Protein AF-A0A3M6UZN1-F1 (afdb_monomer_lite)

Foldseek 3Di:
DDDDDPDDDDPVVVVVVVVVVVVVVVVVVVVVVVVVVVVVVVVVVVVCVVCVVVVVVVVVVVVVVVVVVPVDCDPVNVVVVVVVVVVVVVVVVVVVVVVVVVVVVVVVVVVVVVVVVVVVVVVVVVVVVDDDDDDDDCPPPDPCPVVVVVVVVCVPADPDPVSNVVVVVVQCPDPVSVVVCCVVVNDPDPVRVVVVVVVVVLVVVLVVLVVVCVVVVDPVSVVVSVVVVCVVVVHDDDDDDDD

Secondary structure (DSSP, 8-state):
------PPPPHHHHHHHHHHHHHHHHHHHHHHHHHHHHHHHHHHHHHHHHTHHHHHHHHHHHHHHHHHHHTT--HHHHHHHHHHHHHHHHHHHHHHHHHHHHHHHHHHHHHHHHHHHHHHHHHHHHTTSS------------HHHHHHHHHHHHHHS-SSHHHHHHHHHHHHHSHHHHHHHHHTTSS--HHHHHHHHHHHHHHHHHHHHHHHHHHH--HHHHHHHHHHHHHHTTPPPP-PPP-

Radius of gyration: 46.39 Å; chains: 1; bounding box: 91×62×142 Å

Sequence (243 aa):
MFVCLCNAADPTELCMVHKKGKLFECRKNEEVEEQKLEKKREADRKYYERNRERKIADVKEYKRKTKQTNVGVTRRSQQEKQKQFAAKKKKQEEKDATEERREKIRQQTRERVRRLREKRRQEIRQSSDEDTASPSTPTLPNRMAKKRALKKTVEAMPKTPEKKAEHFEAISSSPRTRKVLQKKGVIKSPEEIKETVALGALAADISEGAEHVKRSRSKNTRAAYSAFKHLAFGQNVAKTRAK

Organism: Pocillopora damicornis (NCBI:txid46731)

pLDDT: mean 79.58, std 17.11, range [31.92, 96.44]

Structure (mmCIF, N/CA/C/O backbone):
data_AF-A0A3M6UZN1-F1
#
_entry.id   AF-A0A3M6UZN1-F1
#
loop_
_atom_site.group_PDB
_atom_site.id
_atom_site.type_symbol
_atom_site.label_atom_id
_atom_site.label_alt_id
_atom_site.label_comp_id
_atom_site.label_asym_id
_atom_site.label_entity_id
_atom_site.label_seq_id
_atom_site.pdbx_PDB_ins_code
_atom_site.Cartn_x
_atom_site.Cartn_y
_atom_site.Cartn_z
_atom_site.occupancy
_atom_site.B_iso_or_equiv
_atom_site.auth_seq_id
_atom_site.auth_comp_id
_atom_site.auth_asym_id
_atom_site.auth_atom_id
_atom_site.pdbx_PDB_model_num
ATOM 1 N N . MET A 1 1 ? 40.065 -38.965 13.509 1.00 35.28 1 MET A N 1
ATOM 2 C CA . MET A 1 1 ? 38.602 -38.964 13.306 1.00 35.28 1 MET A CA 1
ATOM 3 C C . MET A 1 1 ? 37.940 -38.634 14.634 1.00 35.28 1 MET A C 1
ATOM 5 O O . MET A 1 1 ? 37.955 -39.475 15.516 1.00 35.28 1 MET A O 1
ATOM 9 N N . PHE A 1 2 ? 37.428 -37.417 14.805 1.00 31.92 2 PHE A N 1
ATOM 10 C CA . PHE A 1 2 ? 36.533 -37.069 15.913 1.00 31.92 2 PHE A CA 1
ATOM 11 C C . PHE A 1 2 ? 35.348 -36.344 15.285 1.00 31.92 2 PHE A C 1
ATOM 13 O O . PHE A 1 2 ? 35.460 -35.1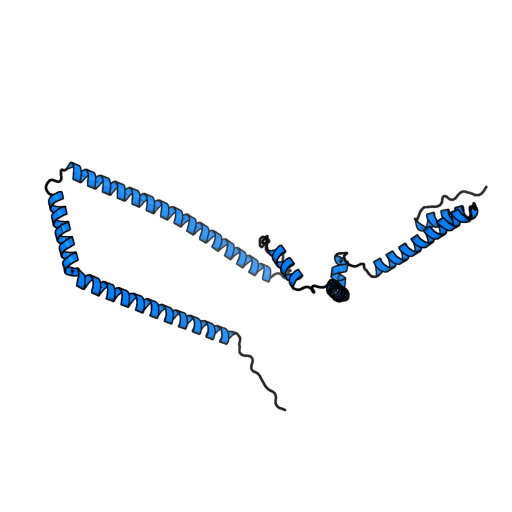96 14.863 1.00 31.92 2 PHE A O 1
ATOM 20 N N . VAL A 1 3 ? 34.251 -37.076 15.107 1.00 36.72 3 VAL A N 1
ATOM 21 C CA . VAL A 1 3 ? 33.001 -36.542 14.571 1.00 36.72 3 VAL A CA 1
ATOM 22 C C . VAL A 1 3 ? 32.180 -36.069 15.765 1.00 36.72 3 VAL A C 1
ATOM 24 O O . VAL A 1 3 ? 31.687 -36.881 16.543 1.00 36.72 3 VAL A O 1
ATOM 27 N N . CYS A 1 4 ? 32.060 -34.751 15.924 1.00 36.78 4 CYS A N 1
ATOM 28 C CA . CYS A 1 4 ? 31.077 -34.143 16.814 1.00 36.78 4 CYS A CA 1
ATOM 29 C C . CYS A 1 4 ? 29.676 -34.372 16.235 1.00 36.78 4 CYS A C 1
ATOM 31 O O . CYS A 1 4 ? 29.291 -33.723 15.264 1.00 36.78 4 CYS A O 1
ATOM 33 N N . LEU A 1 5 ? 28.905 -35.271 16.846 1.00 37.56 5 LEU A N 1
ATOM 34 C CA . LEU A 1 5 ? 27.455 -35.319 16.680 1.00 37.56 5 LEU A CA 1
ATOM 35 C C . LEU A 1 5 ? 26.815 -34.339 17.670 1.00 37.56 5 LEU A C 1
ATOM 37 O O . LEU A 1 5 ? 26.595 -34.658 18.836 1.00 37.56 5 LEU A O 1
ATOM 41 N N . CYS A 1 6 ? 26.516 -33.129 17.202 1.00 39.47 6 CYS A N 1
ATOM 42 C CA . CYS A 1 6 ? 25.546 -32.267 17.867 1.00 39.47 6 CYS A CA 1
ATOM 43 C C . CYS A 1 6 ? 24.146 -32.812 17.565 1.00 39.47 6 CYS A C 1
ATOM 45 O O . CYS A 1 6 ? 23.626 -32.624 16.466 1.00 39.47 6 CYS A O 1
ATOM 47 N N . ASN A 1 7 ? 23.551 -33.498 18.542 1.00 43.69 7 ASN A N 1
ATOM 48 C CA . ASN A 1 7 ? 22.144 -33.879 18.507 1.00 43.69 7 ASN A CA 1
ATOM 49 C C . ASN A 1 7 ? 21.276 -32.615 18.469 1.00 43.69 7 ASN A C 1
ATOM 51 O O . ASN A 1 7 ? 21.334 -31.771 19.366 1.00 43.69 7 ASN A O 1
ATOM 55 N N . ALA A 1 8 ? 20.488 -32.490 17.404 1.00 44.91 8 ALA A N 1
ATOM 56 C CA . ALA A 1 8 ? 19.437 -31.498 17.283 1.00 44.91 8 ALA A CA 1
ATOM 57 C C . ALA A 1 8 ? 18.365 -31.790 18.342 1.00 44.91 8 ALA A C 1
ATOM 59 O O . ALA A 1 8 ? 17.761 -32.858 18.334 1.00 44.91 8 ALA A O 1
ATOM 60 N N . ALA A 1 9 ? 18.157 -30.855 19.268 1.00 49.41 9 ALA A N 1
ATOM 61 C CA . ALA A 1 9 ? 17.048 -30.921 20.209 1.00 49.41 9 ALA A CA 1
ATOM 62 C C . ALA A 1 9 ? 15.725 -30.735 19.452 1.00 49.41 9 ALA A C 1
ATOM 64 O O . ALA A 1 9 ? 15.560 -29.764 18.706 1.00 49.41 9 ALA A O 1
ATOM 65 N N . ASP A 1 10 ? 14.790 -31.661 19.658 1.00 45.06 10 ASP A N 1
ATOM 66 C CA . ASP A 1 10 ? 13.484 -31.656 19.014 1.00 45.06 10 ASP A CA 1
ATOM 67 C C . ASP A 1 10 ? 12.672 -30.394 19.384 1.00 45.06 10 ASP A C 1
ATOM 69 O O . ASP A 1 10 ? 12.538 -30.039 20.563 1.00 45.06 10 ASP A O 1
ATOM 73 N N . PRO A 1 11 ? 12.052 -29.704 18.407 1.00 52.88 11 PRO A N 1
ATOM 74 C CA . PRO A 1 11 ? 11.290 -28.471 18.642 1.00 52.88 11 PRO A CA 1
ATOM 75 C C . PRO A 1 11 ? 10.017 -28.671 19.490 1.00 52.88 11 PRO A C 1
ATOM 77 O O . PRO A 1 11 ? 9.402 -27.699 19.941 1.00 52.88 11 PRO A O 1
ATOM 80 N N . THR A 1 12 ? 9.613 -29.917 19.742 1.00 52.88 12 THR A N 1
ATOM 81 C CA . THR A 1 12 ? 8.485 -30.286 20.609 1.00 52.88 12 THR A CA 1
ATOM 82 C C . THR A 1 12 ? 8.834 -30.196 22.099 1.00 52.88 12 THR A C 1
ATOM 84 O O . THR A 1 12 ? 7.981 -29.778 22.889 1.00 52.88 12 THR A O 1
ATOM 87 N N . GLU A 1 13 ? 10.079 -30.475 22.499 1.00 47.19 13 GLU A N 1
ATOM 88 C CA . GLU A 1 13 ? 10.503 -30.413 23.906 1.00 47.19 13 GLU A CA 1
ATOM 89 C C . GLU A 1 13 ? 10.616 -28.969 24.414 1.00 47.19 13 GLU A C 1
ATOM 91 O O . GLU A 1 13 ? 10.103 -28.634 25.486 1.00 47.19 13 GLU A O 1
ATOM 96 N N . LEU A 1 14 ? 11.156 -28.063 23.591 1.00 47.56 14 LEU A N 1
ATOM 97 C CA . LEU A 1 14 ? 11.207 -26.621 23.876 1.00 47.56 14 LEU A CA 1
ATOM 98 C C . LEU A 1 14 ? 9.811 -26.010 24.082 1.00 47.56 14 LEU A C 1
ATOM 100 O O . LEU A 1 14 ? 9.626 -25.131 24.931 1.00 47.56 14 LEU A O 1
ATOM 104 N N . CYS A 1 15 ? 8.808 -26.505 23.350 1.00 42.72 15 CYS A N 1
ATOM 105 C CA . CYS A 1 15 ? 7.428 -26.041 23.465 1.00 42.72 15 CYS A CA 1
ATOM 106 C C . CYS A 1 15 ? 6.770 -26.520 24.772 1.00 42.72 15 CYS A C 1
ATOM 108 O O . CYS A 1 15 ? 6.038 -25.757 25.406 1.00 42.72 15 CYS A O 1
ATOM 110 N N . MET A 1 16 ? 7.064 -27.747 25.224 1.00 43.88 16 MET A N 1
ATOM 111 C CA . MET A 1 16 ? 6.569 -28.271 26.504 1.00 43.88 16 MET A CA 1
ATOM 112 C C . MET A 1 16 ? 7.215 -27.582 27.711 1.00 43.88 16 MET A C 1
ATOM 114 O O . MET A 1 16 ? 6.513 -27.273 28.676 1.00 43.88 16 MET A O 1
ATOM 118 N N . VAL A 1 17 ? 8.513 -27.273 27.645 1.00 50.88 17 VAL A N 1
ATOM 119 C CA . VAL A 1 17 ? 9.232 -26.538 28.701 1.00 50.88 17 VAL A CA 1
ATOM 120 C C . VAL A 1 17 ? 8.696 -25.108 28.837 1.00 50.88 17 VAL A C 1
ATOM 122 O O . VAL A 1 17 ? 8.387 -24.671 29.946 1.00 50.88 17 VAL A O 1
ATOM 125 N N . HIS A 1 18 ? 8.448 -24.409 27.722 1.00 46.59 18 HIS A N 1
ATOM 126 C CA . HIS A 1 18 ? 7.803 -23.087 27.740 1.00 46.59 18 HIS A CA 1
ATOM 127 C C . HIS A 1 18 ? 6.363 -23.121 28.277 1.00 46.59 18 HIS A C 1
ATOM 129 O O . HIS A 1 18 ? 5.930 -22.192 28.962 1.00 46.59 18 HIS A O 1
ATOM 135 N N . LYS A 1 19 ? 5.600 -24.183 27.987 1.00 48.22 19 LYS A N 1
ATOM 136 C CA . LYS A 1 19 ? 4.226 -24.351 28.490 1.00 48.22 19 LYS A CA 1
ATOM 137 C C . LYS A 1 19 ? 4.204 -24.617 29.997 1.00 48.22 19 LYS A C 1
ATOM 139 O O . LYS A 1 19 ? 3.385 -24.028 30.697 1.00 48.22 19 LYS A O 1
ATOM 144 N N . LYS A 1 20 ? 5.127 -25.448 30.497 1.00 50.25 20 LYS A N 1
ATOM 145 C CA . LYS A 1 20 ? 5.308 -25.722 31.932 1.00 50.25 20 LYS A CA 1
ATOM 146 C C . LYS A 1 20 ? 5.777 -24.478 32.697 1.00 50.25 20 LYS A C 1
ATOM 148 O O . LYS A 1 20 ? 5.233 -24.203 33.761 1.00 50.25 20 LYS A O 1
ATOM 153 N N . GLY A 1 21 ? 6.693 -23.688 32.127 1.00 53.62 21 GLY A N 1
ATOM 154 C CA . GLY A 1 21 ? 7.138 -22.412 32.705 1.00 53.62 21 GLY A CA 1
ATOM 155 C C . GLY A 1 21 ? 6.002 -21.394 32.864 1.00 53.62 21 GLY A C 1
ATOM 156 O O . GLY A 1 21 ? 5.821 -20.841 33.946 1.00 53.62 21 GLY A O 1
ATOM 157 N N . LYS A 1 22 ? 5.157 -21.233 31.835 1.00 52.97 22 LYS A N 1
ATOM 158 C CA . LYS A 1 22 ? 3.976 -20.350 31.900 1.00 52.97 22 LYS A CA 1
ATOM 159 C C . LYS A 1 22 ? 2.922 -20.819 32.907 1.00 52.97 22 LYS A C 1
ATOM 161 O O . LYS A 1 22 ? 2.338 -19.995 33.599 1.00 52.97 22 LYS A O 1
ATOM 166 N N . LEU A 1 23 ? 2.684 -22.129 33.015 1.00 52.66 23 LEU A N 1
ATOM 167 C CA . LEU A 1 23 ? 1.774 -22.696 34.022 1.00 52.66 23 LEU A CA 1
ATOM 168 C C . LEU A 1 23 ? 2.268 -22.450 35.457 1.00 52.66 23 LEU A C 1
ATOM 170 O O . LEU A 1 23 ? 1.458 -22.222 36.352 1.00 52.66 23 LEU A O 1
ATOM 174 N N . PHE A 1 24 ? 3.584 -22.476 35.670 1.00 51.03 24 PHE A N 1
ATOM 175 C CA . PHE A 1 24 ? 4.198 -22.226 36.973 1.00 51.03 24 PHE A CA 1
ATOM 176 C C . PHE A 1 24 ? 4.154 -20.741 37.369 1.00 51.03 24 PHE A C 1
ATOM 178 O O . PHE A 1 24 ? 3.852 -20.422 38.516 1.00 51.03 24 PHE A O 1
ATOM 185 N N . GLU A 1 25 ? 4.378 -19.824 36.421 1.00 57.41 25 GLU A N 1
ATOM 186 C CA . GLU A 1 25 ? 4.177 -18.381 36.636 1.00 57.41 25 GLU A CA 1
ATOM 187 C C . GLU A 1 25 ? 2.708 -18.025 36.902 1.00 57.41 25 GLU A C 1
ATOM 189 O O . GLU A 1 25 ? 2.432 -17.210 37.780 1.00 57.41 25 GLU A O 1
ATOM 194 N N . CYS A 1 26 ? 1.755 -18.659 36.207 1.00 55.66 26 CYS A N 1
ATOM 195 C CA . CYS A 1 26 ? 0.328 -18.474 36.483 1.00 55.66 26 CYS A CA 1
ATOM 196 C C . CYS A 1 26 ? -0.048 -18.895 37.911 1.00 55.66 26 CYS A C 1
ATOM 198 O O . CYS A 1 26 ? -0.696 -18.112 38.599 1.00 55.66 26 CYS A O 1
ATOM 200 N N . ARG A 1 27 ? 0.418 -20.059 38.389 1.00 56.91 27 ARG A N 1
ATOM 201 C CA . ARG A 1 27 ? 0.162 -20.507 39.773 1.00 56.91 27 ARG A CA 1
ATOM 202 C C . ARG A 1 27 ? 0.757 -19.570 40.822 1.00 56.91 27 ARG A C 1
ATOM 204 O O . ARG A 1 27 ? 0.072 -19.211 41.768 1.00 56.91 27 ARG A O 1
ATOM 211 N N . LYS A 1 28 ? 1.995 -19.101 40.628 1.00 64.44 28 LYS A N 1
ATOM 212 C CA . LYS A 1 28 ? 2.613 -18.117 41.537 1.00 64.44 28 LYS A CA 1
ATOM 213 C C . LYS A 1 28 ? 1.826 -16.807 41.605 1.00 64.44 28 LYS A C 1
ATOM 215 O O . LYS A 1 28 ? 1.727 -16.204 42.669 1.00 64.44 28 LYS A O 1
ATOM 220 N N . ASN A 1 29 ? 1.268 -16.359 40.481 1.00 65.31 29 ASN A N 1
ATOM 221 C CA . ASN A 1 29 ? 0.433 -15.159 40.451 1.00 65.31 29 ASN A CA 1
ATOM 222 C C . ASN A 1 29 ? -0.913 -15.376 41.165 1.00 65.31 29 ASN A C 1
ATOM 224 O O . ASN A 1 29 ? -1.371 -14.474 41.860 1.00 65.31 29 ASN A O 1
ATOM 228 N N . GLU A 1 30 ? -1.519 -16.559 41.036 1.00 69.88 30 GLU A N 1
ATOM 229 C CA . GLU A 1 30 ? -2.745 -16.941 41.756 1.00 69.88 30 GLU A CA 1
ATOM 230 C C . GLU A 1 30 ? -2.516 -16.990 43.276 1.00 69.88 30 GLU A C 1
ATOM 232 O O . GLU A 1 30 ? -3.254 -16.350 44.021 1.00 69.88 30 GLU A O 1
ATOM 237 N N . GLU A 1 31 ? -1.433 -17.625 43.733 1.00 77.19 31 GLU A N 1
ATOM 238 C CA . GLU A 1 31 ? -1.051 -17.696 45.154 1.00 77.19 31 GLU A CA 1
ATOM 239 C C . GLU A 1 31 ? -0.822 -16.301 45.770 1.00 77.19 31 GLU A C 1
ATOM 241 O O . GLU A 1 31 ? -1.195 -16.034 46.915 1.00 77.19 31 GLU A O 1
ATOM 246 N N . VAL A 1 32 ? -0.242 -15.367 45.008 1.00 78.75 32 VAL A N 1
ATOM 247 C CA . VAL A 1 32 ? -0.047 -13.976 45.452 1.00 78.75 32 VAL A CA 1
ATOM 248 C C . VAL A 1 32 ? -1.380 -13.235 45.589 1.00 78.75 32 VAL A C 1
ATOM 250 O O . VAL A 1 32 ? -1.558 -12.460 46.534 1.00 78.75 32 VAL A O 1
ATOM 253 N N . GLU A 1 33 ? -2.320 -13.442 44.668 1.00 76.50 33 GLU A N 1
ATOM 254 C CA . GLU A 1 33 ? -3.655 -12.842 44.751 1.00 76.50 33 GLU A CA 1
ATOM 255 C C . GLU A 1 33 ? -4.472 -13.428 45.911 1.00 76.50 33 GLU A C 1
ATOM 257 O O . GLU A 1 33 ? -5.130 -12.675 46.633 1.00 76.50 33 GLU A O 1
ATOM 262 N N . GLU A 1 34 ? -4.360 -14.732 46.170 1.00 83.81 34 GLU A N 1
ATOM 263 C CA . GLU A 1 34 ? -4.977 -15.386 47.329 1.00 83.81 34 GLU A CA 1
ATOM 264 C C . GLU A 1 34 ? -4.440 -14.820 48.649 1.00 83.81 34 GLU A C 1
ATOM 266 O O . GLU A 1 34 ? -5.225 -14.397 49.501 1.00 83.81 34 GLU A O 1
ATOM 271 N N . GLN A 1 35 ? -3.119 -14.665 48.785 1.00 83.62 35 GLN A N 1
ATOM 272 C CA . GLN A 1 35 ? -2.508 -14.055 49.972 1.00 83.62 35 GLN A CA 1
ATOM 273 C C . GLN A 1 35 ? -2.939 -12.596 50.183 1.00 83.62 35 GLN A C 1
ATOM 275 O O . GLN A 1 35 ? -3.145 -12.154 51.318 1.00 83.62 35 GLN A O 1
ATOM 280 N N . LYS A 1 36 ? -3.084 -11.807 49.109 1.00 85.31 36 LYS A N 1
ATOM 281 C CA . LYS A 1 36 ? -3.618 -10.435 49.204 1.00 85.31 36 LYS A CA 1
ATOM 282 C C . LYS A 1 36 ? -5.073 -10.439 49.667 1.00 85.31 36 LYS A C 1
ATOM 284 O O . LYS A 1 36 ? -5.461 -9.600 50.485 1.00 85.31 36 LYS A O 1
ATOM 289 N N . LEU A 1 37 ? -5.874 -11.370 49.154 1.00 90.50 37 LEU A N 1
ATOM 290 C CA . LEU A 1 37 ? -7.283 -11.502 49.492 1.00 90.50 37 LEU A CA 1
ATOM 291 C C . LEU A 1 37 ? -7.470 -11.936 50.952 1.00 90.50 37 LEU A C 1
ATOM 293 O O . LEU A 1 37 ? -8.327 -11.390 51.647 1.00 90.50 37 LEU A O 1
ATOM 297 N N . GLU A 1 38 ? -6.637 -12.849 51.448 1.00 88.56 38 GLU A N 1
ATOM 298 C CA . GLU A 1 38 ? -6.618 -13.265 52.853 1.00 88.56 38 GLU A CA 1
ATOM 299 C C . GLU A 1 38 ? -6.210 -12.128 53.788 1.00 88.56 38 GLU A C 1
ATOM 301 O O . GLU A 1 38 ? -6.933 -11.839 54.744 1.00 88.56 38 GLU A O 1
ATOM 306 N N . LYS A 1 39 ? -5.140 -11.391 53.462 1.00 90.94 39 LYS A N 1
ATOM 307 C CA . LYS A 1 39 ? -4.734 -10.192 54.217 1.00 90.94 39 LYS A CA 1
ATOM 308 C C . LYS A 1 39 ? -5.846 -9.145 54.268 1.00 90.94 39 LYS A C 1
ATOM 310 O O . LYS A 1 39 ? -6.072 -8.531 55.310 1.00 90.94 39 LYS A O 1
ATOM 315 N N . LYS A 1 40 ? -6.581 -8.960 53.167 1.00 92.00 40 LYS A N 1
ATOM 316 C CA . LYS A 1 40 ? -7.742 -8.062 53.118 1.00 92.00 40 LYS A CA 1
ATOM 317 C C . LYS A 1 40 ? -8.887 -8.566 54.001 1.00 92.00 40 LYS A C 1
ATOM 319 O O . LYS A 1 40 ? -9.418 -7.790 54.788 1.00 92.00 40 LYS A O 1
ATOM 324 N N . ARG A 1 41 ? -9.221 -9.862 53.939 1.00 91.38 41 ARG A N 1
ATOM 325 C CA . ARG A 1 41 ? -10.237 -10.488 54.808 1.00 91.38 41 ARG A CA 1
ATOM 326 C C . ARG A 1 41 ? -9.884 -10.341 56.289 1.00 91.38 41 ARG A C 1
ATOM 328 O O . ARG A 1 41 ? -10.761 -10.070 57.102 1.00 91.38 41 ARG A O 1
ATOM 335 N N . GLU A 1 42 ? -8.618 -10.505 56.659 1.00 90.44 42 GLU A N 1
ATOM 336 C CA . GLU A 1 42 ? -8.150 -10.290 58.032 1.00 90.44 42 GLU A CA 1
ATOM 337 C C . GLU A 1 42 ? -8.206 -8.828 58.468 1.00 90.44 42 GLU A C 1
ATOM 339 O O . GLU A 1 42 ? -8.638 -8.541 59.586 1.00 90.44 42 GLU A O 1
ATOM 344 N N . ALA A 1 43 ? -7.812 -7.896 57.599 1.00 91.31 43 ALA A N 1
ATOM 345 C CA . ALA A 1 43 ? -7.928 -6.468 57.869 1.00 91.31 43 ALA A CA 1
ATOM 346 C C . ALA A 1 43 ? -9.394 -6.049 58.060 1.00 91.31 43 ALA A C 1
ATOM 348 O O . ALA A 1 43 ? -9.704 -5.326 59.010 1.00 91.31 43 ALA A O 1
ATOM 349 N N . ASP A 1 44 ? -10.295 -6.562 57.217 1.00 89.94 44 ASP A N 1
ATOM 350 C CA . ASP A 1 44 ? -11.735 -6.342 57.329 1.00 89.94 44 ASP A CA 1
ATOM 351 C C . ASP A 1 44 ? -12.263 -6.911 58.653 1.00 89.94 44 ASP A C 1
ATOM 353 O O . ASP A 1 44 ? -12.912 -6.184 59.406 1.00 89.94 44 ASP A O 1
ATOM 357 N N . ARG A 1 45 ? -11.916 -8.157 59.011 1.00 91.56 45 ARG A N 1
ATOM 358 C CA . ARG A 1 45 ? -12.273 -8.754 60.315 1.00 91.56 45 ARG A CA 1
ATOM 359 C C . ARG A 1 45 ? -11.839 -7.865 61.486 1.00 91.56 45 ARG A C 1
ATOM 361 O O . ARG A 1 45 ? -12.689 -7.437 62.267 1.00 91.56 45 ARG A O 1
ATOM 368 N N . LYS A 1 46 ? -10.566 -7.455 61.525 1.00 93.38 46 LYS A N 1
ATOM 369 C CA . LYS A 1 46 ? -10.021 -6.551 62.559 1.00 93.38 46 LYS A CA 1
ATOM 370 C C . LYS A 1 46 ? -10.692 -5.174 62.570 1.00 93.38 46 LYS A C 1
ATOM 372 O O . LYS A 1 46 ? -10.761 -4.521 63.612 1.00 93.38 46 LYS A O 1
ATOM 377 N N . TYR A 1 47 ? -11.143 -4.671 61.421 1.00 92.50 47 TYR A N 1
ATOM 378 C CA . TYR A 1 47 ? -11.876 -3.408 61.323 1.00 92.50 47 TYR A CA 1
ATOM 379 C C . TYR A 1 47 ? -13.295 -3.527 61.895 1.00 92.50 47 TYR A C 1
ATOM 381 O O . TYR A 1 47 ? -13.730 -2.637 62.631 1.00 92.50 47 TYR A O 1
ATOM 389 N N . TYR A 1 48 ? -14.011 -4.613 61.592 1.00 90.19 48 TYR A N 1
ATOM 390 C CA . TYR A 1 48 ? -15.352 -4.863 62.125 1.00 90.19 48 TYR A CA 1
ATOM 391 C C . TYR A 1 48 ? -15.338 -5.183 63.617 1.00 90.19 48 TYR A C 1
ATOM 393 O O . TYR A 1 48 ? -16.232 -4.721 64.317 1.00 90.19 48 TYR A O 1
ATOM 401 N N . GLU A 1 49 ? -14.328 -5.897 64.110 1.00 89.56 49 GLU A N 1
ATOM 402 C CA . GLU A 1 49 ? -14.144 -6.167 65.539 1.00 89.56 49 GLU A CA 1
ATOM 403 C C . GLU A 1 49 ? -13.893 -4.875 66.323 1.00 89.56 49 GLU A C 1
ATOM 405 O O . GLU A 1 49 ? -14.624 -4.583 67.267 1.00 89.56 49 GLU A O 1
ATOM 410 N N . ARG A 1 50 ? -12.948 -4.034 65.870 1.00 89.69 50 ARG A N 1
ATOM 411 C CA . ARG A 1 50 ? -12.648 -2.740 66.515 1.00 89.69 50 ARG A CA 1
ATOM 412 C C . ARG A 1 50 ? -13.815 -1.753 66.481 1.00 89.69 50 ARG A C 1
ATOM 414 O O . ARG A 1 50 ? -13.970 -0.958 67.398 1.00 89.69 50 ARG A O 1
ATOM 421 N N . ASN A 1 51 ? -14.638 -1.789 65.433 1.00 90.75 51 ASN A N 1
ATOM 422 C CA . ASN A 1 51 ? -15.781 -0.883 65.277 1.00 90.75 51 ASN A CA 1
ATOM 423 C C . ASN A 1 51 ? -17.125 -1.538 65.613 1.00 90.75 51 ASN A C 1
ATOM 425 O O . ASN A 1 51 ? -18.172 -0.979 65.278 1.00 90.75 51 ASN A O 1
ATOM 429 N N . ARG A 1 52 ? -17.124 -2.715 66.248 1.00 87.88 52 ARG A N 1
ATOM 430 C CA . ARG A 1 52 ? -18.339 -3.499 66.493 1.00 87.88 52 ARG A CA 1
ATOM 431 C C . ARG A 1 52 ? -19.355 -2.707 67.305 1.00 87.88 52 ARG A C 1
ATOM 433 O O . ARG A 1 52 ? -20.511 -2.602 66.908 1.00 87.88 52 ARG A O 1
ATOM 440 N N . GLU A 1 53 ? -18.909 -2.102 68.399 1.00 87.94 53 GLU A N 1
ATOM 441 C CA . GLU A 1 53 ? -19.765 -1.338 69.308 1.00 87.94 53 GLU A CA 1
ATOM 442 C C . GLU A 1 53 ? -20.306 -0.063 68.665 1.00 87.94 53 GLU A C 1
ATOM 444 O O . GLU A 1 53 ? -21.503 0.197 68.763 1.00 87.94 53 GLU A O 1
ATOM 449 N N . ARG A 1 54 ? -19.464 0.674 67.925 1.00 90.19 54 ARG A N 1
ATOM 450 C CA . ARG A 1 54 ? -19.886 1.858 67.159 1.00 90.19 54 ARG A CA 1
ATOM 451 C C . ARG A 1 54 ? -20.944 1.505 66.119 1.00 90.19 54 ARG A C 1
ATOM 453 O O . ARG A 1 54 ? -22.007 2.106 66.110 1.00 90.19 54 ARG A O 1
ATOM 460 N N . LYS A 1 55 ? -20.725 0.452 65.326 1.00 87.62 55 LYS A N 1
ATOM 461 C CA . LYS A 1 55 ? -21.713 -0.009 64.335 1.00 87.62 55 LYS A CA 1
ATOM 462 C C . LYS A 1 55 ? -23.014 -0.472 64.987 1.00 87.62 55 LYS A C 1
ATOM 464 O O . LYS A 1 55 ? -24.094 -0.210 64.463 1.00 87.62 55 LYS A O 1
ATOM 469 N N . ILE A 1 56 ? -22.938 -1.149 66.133 1.00 88.75 56 ILE A N 1
ATOM 470 C CA . ILE A 1 56 ? -24.129 -1.540 66.898 1.00 88.75 56 ILE A CA 1
ATOM 471 C C . ILE A 1 56 ? -24.863 -0.299 67.428 1.00 88.75 56 ILE A C 1
ATOM 473 O O . ILE A 1 56 ? -26.095 -0.267 67.380 1.00 88.75 56 ILE A O 1
ATOM 477 N N . ALA A 1 57 ? -24.142 0.712 67.915 1.00 89.88 57 ALA A N 1
ATOM 478 C CA . ALA A 1 57 ? -24.709 1.973 68.383 1.00 89.88 57 ALA A CA 1
ATOM 479 C C . ALA A 1 57 ? -25.383 2.745 67.240 1.00 89.88 57 ALA A C 1
ATOM 481 O O . ALA A 1 57 ? -26.552 3.096 67.380 1.00 89.88 57 ALA A O 1
ATOM 482 N N . ASP A 1 58 ? -24.726 2.879 66.087 1.00 89.62 58 ASP A N 1
ATOM 483 C CA . ASP A 1 58 ? -25.271 3.530 64.890 1.00 89.62 58 ASP A CA 1
ATOM 484 C C . ASP A 1 58 ? -26.550 2.832 64.410 1.00 89.62 58 ASP A C 1
ATOM 486 O O . ASP A 1 58 ? -27.558 3.476 64.118 1.00 89.62 58 ASP A O 1
ATOM 490 N N . VAL A 1 59 ? -26.567 1.493 64.388 1.00 90.06 59 VAL A N 1
ATOM 491 C CA . VAL A 1 59 ? -27.768 0.718 64.035 1.00 90.06 59 VAL A CA 1
ATOM 492 C C . VAL A 1 59 ? -28.881 0.918 65.068 1.00 90.06 59 VAL A C 1
ATOM 494 O O . VAL A 1 59 ? -30.053 1.017 64.695 1.00 90.06 59 VAL A O 1
ATOM 497 N N . LYS A 1 60 ? -28.557 0.981 66.366 1.00 88.94 60 LYS A N 1
ATOM 498 C CA . LYS A 1 60 ? -29.539 1.265 67.427 1.00 88.94 60 LYS A CA 1
ATOM 499 C C . LYS A 1 60 ? -30.097 2.684 67.298 1.00 88.94 60 LYS A C 1
ATOM 501 O O . LYS A 1 60 ? -31.310 2.856 67.415 1.00 88.94 60 LYS A O 1
ATOM 506 N N . GLU A 1 61 ? -29.255 3.674 67.030 1.00 86.25 61 GLU A N 1
ATOM 507 C CA . GLU A 1 61 ? -29.645 5.070 66.831 1.00 86.25 61 GLU A CA 1
ATOM 508 C C . GLU A 1 61 ? -30.506 5.225 65.575 1.00 86.25 61 GLU A C 1
ATOM 510 O O . GLU A 1 61 ? -31.591 5.804 65.633 1.00 86.25 61 GLU A O 1
ATOM 515 N N . TYR A 1 62 ? -30.100 4.610 64.465 1.00 84.19 62 TYR A N 1
ATOM 516 C CA . TYR A 1 62 ? -30.886 4.556 63.238 1.00 84.19 62 TYR A CA 1
ATOM 517 C C . TYR A 1 62 ? -32.254 3.910 63.479 1.00 84.19 62 TYR A C 1
ATOM 519 O O . TYR A 1 62 ? -33.277 4.460 63.072 1.00 84.19 62 TYR A O 1
ATOM 527 N N . LYS A 1 63 ? -32.317 2.784 64.207 1.00 81.19 63 LYS A N 1
ATOM 528 C CA . LYS A 1 63 ? -33.591 2.152 64.587 1.00 81.19 63 LYS A CA 1
ATOM 529 C C . LYS A 1 63 ? -34.446 3.057 65.476 1.00 81.19 63 LYS A C 1
ATOM 531 O O . LYS A 1 63 ? -35.660 3.056 65.305 1.00 81.19 63 LYS A O 1
ATOM 536 N N . ARG A 1 64 ? -33.858 3.829 66.396 1.00 79.31 64 ARG A N 1
ATOM 537 C CA . ARG A 1 64 ? -34.589 4.812 67.220 1.00 79.31 64 ARG A CA 1
ATOM 538 C C . ARG A 1 64 ? -35.159 5.944 66.362 1.00 79.31 64 ARG A C 1
ATOM 540 O O . ARG A 1 64 ? -36.362 6.174 66.428 1.00 79.31 64 ARG A O 1
ATOM 547 N N . LYS A 1 65 ? -34.346 6.551 65.491 1.00 76.44 65 LYS A N 1
ATOM 548 C CA . LYS A 1 65 ? -34.774 7.587 64.531 1.00 76.44 65 LYS A CA 1
ATOM 549 C C . LYS A 1 65 ? -35.879 7.077 63.602 1.00 76.44 65 LYS A C 1
ATOM 551 O O . LYS A 1 65 ? -36.898 7.731 63.432 1.00 76.44 65 LYS A O 1
ATOM 556 N N . THR A 1 66 ? -35.726 5.867 63.066 1.00 69.50 66 THR A N 1
ATOM 557 C CA . THR A 1 66 ? -36.718 5.240 62.173 1.00 69.50 66 THR A CA 1
ATOM 558 C C . THR A 1 66 ? -38.001 4.847 62.908 1.00 69.50 66 THR A C 1
ATOM 560 O O . THR A 1 66 ? -39.082 4.886 62.332 1.00 69.50 66 THR A O 1
ATOM 563 N N . LYS A 1 67 ? -37.918 4.449 64.186 1.00 68.19 67 LYS A N 1
ATOM 564 C CA . LYS A 1 67 ? -39.111 4.217 65.012 1.00 68.19 67 LYS A CA 1
ATOM 565 C C . LYS A 1 67 ? -39.846 5.527 65.270 1.00 68.19 67 LYS A C 1
ATOM 567 O O . LYS A 1 67 ? -41.048 5.548 65.062 1.00 68.19 67 LYS A O 1
ATOM 572 N N . GLN A 1 68 ? -39.140 6.605 65.622 1.00 62.41 68 GLN A N 1
ATOM 573 C CA . GLN A 1 68 ? -39.730 7.933 65.831 1.00 62.41 68 GLN A CA 1
ATOM 574 C C . GLN A 1 68 ? -40.413 8.485 64.571 1.00 62.41 68 GLN A C 1
ATOM 576 O O . GLN A 1 68 ? -41.514 9.008 64.673 1.00 62.41 68 GLN A O 1
ATOM 581 N N . THR A 1 69 ? -39.831 8.301 63.381 1.00 60.06 69 THR A N 1
ATOM 582 C CA . THR A 1 69 ? -40.469 8.712 62.114 1.00 60.06 69 THR A CA 1
ATOM 583 C C . THR A 1 69 ? -41.624 7.806 61.683 1.00 60.06 69 THR A C 1
ATOM 585 O O . THR A 1 69 ? -42.437 8.209 60.855 1.00 60.06 69 THR A O 1
ATOM 588 N N . ASN A 1 70 ? -41.709 6.586 62.227 1.00 58.53 70 ASN A N 1
ATOM 589 C CA . ASN A 1 70 ? -42.799 5.653 61.946 1.00 58.53 70 ASN A CA 1
ATOM 590 C C . ASN A 1 70 ? -43.958 5.715 62.965 1.00 58.53 70 ASN A C 1
ATOM 592 O O . ASN A 1 70 ? -45.009 5.120 62.710 1.00 58.53 70 ASN A O 1
ATOM 596 N N . VAL A 1 71 ? -43.813 6.422 64.094 1.00 50.91 71 VAL A N 1
ATOM 597 C CA . VAL A 1 71 ? -44.944 6.722 64.987 1.00 50.91 71 VAL A CA 1
ATOM 598 C C . VAL A 1 71 ? -45.811 7.778 64.292 1.00 50.91 71 VAL A C 1
ATOM 600 O O . VAL A 1 71 ? -45.413 8.930 64.182 1.00 50.91 71 VAL A O 1
ATOM 603 N N . GLY A 1 72 ? -46.973 7.373 63.765 1.00 58.12 72 GLY A N 1
ATOM 604 C CA . GLY A 1 72 ? -47.899 8.265 63.044 1.00 58.12 72 GLY A CA 1
ATOM 605 C C . GLY A 1 72 ? -47.915 8.125 61.513 1.00 58.12 72 GLY A C 1
ATOM 606 O O . GLY A 1 72 ? -48.357 9.032 60.812 1.00 58.12 72 GLY A O 1
ATOM 607 N N . VAL A 1 73 ? -47.453 6.998 60.960 1.00 59.00 73 VAL A N 1
ATOM 608 C CA . VAL A 1 73 ? -47.518 6.722 59.510 1.00 59.00 73 VAL A CA 1
ATOM 609 C C . VAL A 1 73 ? -48.978 6.595 59.069 1.00 59.00 73 VAL A C 1
ATOM 611 O O . VAL A 1 73 ? -49.646 5.598 59.335 1.00 59.00 73 VAL A O 1
ATOM 614 N N . THR A 1 74 ? -49.477 7.603 58.359 1.00 65.00 74 THR A N 1
ATOM 615 C CA . THR A 1 74 ? -50.837 7.612 57.807 1.00 65.00 74 THR A CA 1
ATOM 616 C C . THR A 1 74 ? -50.987 6.580 56.683 1.00 65.00 74 THR A C 1
ATOM 618 O O . THR A 1 74 ? -50.042 6.316 55.934 1.00 65.00 74 THR A O 1
ATOM 621 N N . ARG A 1 75 ? -52.196 6.030 56.490 1.00 68.69 75 ARG A N 1
ATOM 622 C CA . ARG A 1 75 ? -52.527 5.072 55.406 1.00 68.69 75 ARG A CA 1
ATOM 623 C C . ARG A 1 75 ? -52.080 5.559 54.016 1.00 68.69 75 ARG A C 1
ATOM 625 O O . ARG A 1 75 ? -51.640 4.763 53.188 1.00 68.69 75 ARG A O 1
ATOM 632 N N . ARG A 1 76 ? -52.122 6.877 53.786 1.00 69.00 76 ARG A N 1
ATOM 633 C CA . ARG A 1 76 ? -51.686 7.542 52.545 1.00 69.00 76 ARG A CA 1
ATOM 634 C C . ARG A 1 76 ? -50.183 7.372 52.286 1.00 69.00 76 ARG A C 1
ATOM 636 O O . ARG A 1 76 ? -49.793 7.034 51.174 1.00 69.00 76 ARG A O 1
ATOM 643 N N . SER A 1 77 ? -49.353 7.493 53.321 1.00 71.12 77 SER A N 1
ATOM 644 C CA . SER A 1 77 ? -47.898 7.313 53.209 1.00 71.12 77 SER A CA 1
ATOM 645 C C . SER A 1 77 ? -47.480 5.854 52.955 1.00 71.12 77 SER A C 1
ATOM 647 O O . SER A 1 77 ? -46.489 5.602 52.270 1.00 71.12 77 SER A O 1
ATOM 649 N N . GLN A 1 78 ? -48.251 4.870 53.437 1.00 72.44 78 GLN A N 1
ATOM 650 C CA . GLN A 1 78 ? -48.013 3.454 53.123 1.00 72.44 78 GLN A CA 1
ATOM 651 C C . GLN A 1 78 ? -48.340 3.136 51.659 1.00 72.44 78 GLN A C 1
ATOM 653 O O . GLN A 1 78 ? -47.555 2.468 50.986 1.00 72.44 78 GLN A O 1
ATOM 658 N N . GLN A 1 79 ? -49.454 3.667 51.143 1.00 77.81 79 GLN A N 1
ATOM 659 C CA . GLN A 1 79 ? -49.809 3.539 49.726 1.00 77.81 79 GLN A CA 1
ATOM 660 C C . GLN A 1 79 ? -48.773 4.208 48.814 1.00 77.81 79 GLN A C 1
ATOM 662 O O . GLN A 1 79 ? -48.434 3.673 47.761 1.00 77.81 79 GLN A O 1
ATOM 667 N N . GLU A 1 80 ? -48.226 5.351 49.218 1.00 79.38 80 GLU A N 1
ATOM 668 C CA . GLU A 1 80 ? -47.187 6.047 48.459 1.00 79.38 80 GLU A CA 1
ATOM 669 C C . GLU A 1 80 ? -45.865 5.266 48.433 1.00 79.38 80 GLU A C 1
ATOM 671 O O . GLU A 1 80 ? -45.265 5.107 47.370 1.00 79.38 80 GLU A O 1
ATOM 676 N N . LYS A 1 81 ? -45.463 4.658 49.560 1.00 79.38 81 LYS A N 1
ATOM 677 C CA . LYS A 1 81 ? -44.318 3.730 49.610 1.00 79.38 81 LYS A CA 1
ATOM 678 C C . LYS A 1 81 ? -44.521 2.517 48.694 1.00 79.38 81 LYS A C 1
ATOM 680 O O . LYS A 1 81 ? -43.590 2.143 47.982 1.00 79.38 81 LYS A O 1
ATOM 685 N N . GLN A 1 82 ? -45.721 1.932 48.660 1.00 81.44 82 GLN A N 1
ATOM 686 C CA . GLN A 1 82 ? -46.041 0.825 47.747 1.00 81.44 82 GLN A CA 1
ATOM 687 C C . GLN A 1 82 ? -45.984 1.256 46.276 1.00 81.44 82 GLN A C 1
ATOM 689 O O . GLN A 1 82 ? -45.387 0.554 45.461 1.00 81.44 82 GLN A O 1
ATOM 694 N N . LYS A 1 83 ? -46.516 2.439 45.937 1.00 84.50 83 LYS A N 1
ATOM 695 C CA . LYS A 1 83 ? -46.412 3.011 44.583 1.00 84.50 83 LYS A CA 1
ATOM 696 C C . LYS A 1 83 ? -44.959 3.254 44.175 1.00 84.50 83 LYS A C 1
ATOM 698 O O . LYS A 1 83 ? -44.579 2.916 43.057 1.00 84.50 83 LYS A O 1
ATOM 703 N N . GLN A 1 84 ? -44.125 3.777 45.075 1.00 84.56 84 GLN A N 1
ATOM 704 C CA . GLN A 1 84 ? -42.697 3.969 44.812 1.00 84.56 84 GLN A CA 1
ATOM 705 C C . GLN A 1 84 ? -41.952 2.640 44.626 1.00 84.56 84 GLN A C 1
ATOM 707 O O . GLN A 1 84 ? -41.098 2.540 43.746 1.00 84.56 84 GLN A O 1
ATOM 712 N N . PHE A 1 85 ? -42.276 1.610 45.412 1.00 83.12 85 PHE A N 1
ATOM 713 C CA . PHE A 1 85 ? -41.713 0.269 45.236 1.00 83.12 85 PHE A CA 1
ATOM 714 C C . PHE A 1 85 ? -42.124 -0.355 43.901 1.00 83.12 85 PHE A C 1
ATOM 716 O O . PHE A 1 85 ? -41.265 -0.862 43.182 1.00 83.12 85 PHE A O 1
ATOM 723 N N . ALA A 1 86 ? -43.403 -0.260 43.532 1.00 88.94 86 ALA A N 1
ATOM 724 C CA . ALA A 1 86 ? -43.900 -0.734 42.244 1.00 88.94 86 ALA A CA 1
ATOM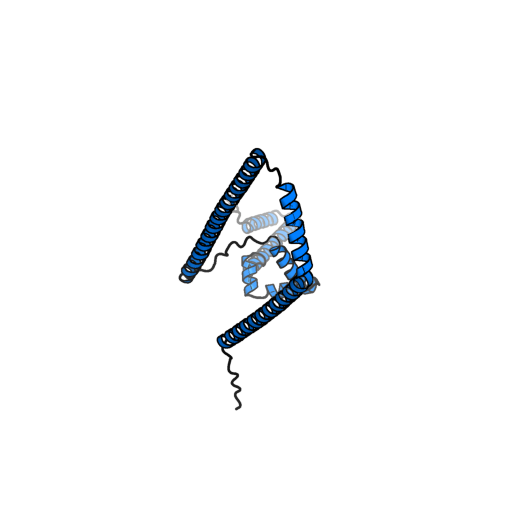 725 C C . ALA A 1 86 ? -43.231 0.004 41.071 1.00 88.94 86 ALA A C 1
ATOM 727 O O . ALA A 1 86 ? -42.791 -0.628 40.114 1.00 88.94 86 ALA A O 1
ATOM 728 N N . ALA A 1 87 ? -43.066 1.328 41.172 1.00 89.19 87 ALA A N 1
ATOM 729 C CA . ALA A 1 87 ? -42.369 2.127 40.167 1.00 89.19 87 ALA A CA 1
ATOM 730 C C . ALA A 1 87 ? -40.883 1.746 40.040 1.00 89.19 87 ALA A C 1
ATOM 732 O O . ALA A 1 87 ? -40.365 1.635 38.929 1.00 89.19 87 ALA A O 1
ATOM 733 N N . LYS A 1 88 ? -40.194 1.498 41.163 1.00 90.75 88 LYS A N 1
ATOM 734 C CA . LYS A 1 88 ? -38.804 1.014 41.159 1.00 90.75 88 LYS A CA 1
ATOM 735 C C . LYS A 1 88 ? -38.687 -0.374 40.536 1.00 90.75 88 LYS A C 1
ATOM 737 O O . LYS A 1 88 ? -37.781 -0.579 39.735 1.00 90.75 88 LYS A O 1
ATOM 742 N N . LYS A 1 89 ? -39.603 -1.290 40.863 1.00 92.06 89 LYS A N 1
ATOM 743 C CA . LYS A 1 89 ? -39.634 -2.642 40.295 1.00 92.06 89 LYS A CA 1
ATOM 744 C C . LYS A 1 89 ? -39.841 -2.597 38.780 1.00 92.06 89 LYS A C 1
ATOM 746 O O . LYS A 1 89 ? -39.034 -3.155 38.053 1.00 92.06 89 LYS A O 1
ATOM 751 N N . LYS A 1 90 ? -40.821 -1.819 38.308 1.00 91.62 90 LYS A N 1
ATOM 752 C CA . LYS A 1 90 ? -41.083 -1.630 36.873 1.00 91.62 90 LYS A CA 1
ATOM 753 C C . LYS A 1 90 ? -39.873 -1.049 36.131 1.00 91.62 90 LYS A C 1
ATOM 755 O O . LYS A 1 90 ? -39.532 -1.505 35.048 1.00 91.62 90 LYS A O 1
ATOM 760 N N . LYS A 1 91 ? -39.183 -0.075 36.733 1.00 91.69 91 LYS A N 1
ATOM 761 C CA . LYS A 1 91 ? -37.952 0.504 36.170 1.00 91.69 91 LYS A CA 1
ATOM 762 C C . LYS A 1 91 ? -36.794 -0.499 36.128 1.00 91.69 91 LYS A C 1
ATOM 764 O O . LYS A 1 91 ? -35.931 -0.382 35.264 1.00 91.69 91 LYS A O 1
ATOM 769 N N . GLN A 1 92 ? -36.740 -1.434 37.073 1.00 89.25 92 GLN A N 1
ATOM 770 C CA . GLN A 1 92 ? -35.736 -2.494 37.082 1.00 89.25 92 GLN A CA 1
ATOM 771 C C . GLN A 1 92 ? -36.033 -3.527 35.990 1.00 89.25 92 GLN A C 1
ATOM 773 O O . GLN A 1 92 ? -35.165 -3.780 35.169 1.00 89.25 92 GLN A O 1
ATOM 778 N N . GLU A 1 93 ? -37.278 -3.997 35.894 1.00 91.94 93 GLU A N 1
ATOM 779 C CA . GLU A 1 93 ? -37.732 -4.914 34.837 1.00 91.94 93 GLU A CA 1
ATOM 780 C C . GLU A 1 93 ? -37.486 -4.338 33.430 1.00 91.94 93 GLU A C 1
ATOM 782 O O . GLU A 1 93 ? -37.034 -5.044 32.532 1.00 91.94 93 GLU A O 1
ATOM 787 N N . GLU A 1 94 ? -37.713 -3.035 33.236 1.00 91.69 94 GLU A N 1
ATOM 788 C CA . GLU A 1 94 ? -37.422 -2.361 31.967 1.00 91.69 94 GLU A CA 1
ATOM 789 C C . GLU A 1 94 ? -35.918 -2.343 31.649 1.00 91.69 94 GLU A C 1
ATOM 791 O O . GLU A 1 94 ? -35.520 -2.606 30.513 1.00 91.69 94 GLU A O 1
ATOM 796 N N . LYS A 1 95 ? -35.061 -2.078 32.645 1.00 93.19 95 LYS A N 1
ATOM 797 C CA . LYS A 1 95 ? -33.604 -2.142 32.461 1.00 93.19 95 LYS A CA 1
ATOM 798 C C . LYS A 1 95 ? -33.157 -3.550 32.101 1.00 93.19 95 LYS A C 1
ATOM 800 O O . LYS A 1 95 ? -32.461 -3.703 31.099 1.00 93.19 95 LYS A O 1
ATOM 805 N N . ASP A 1 96 ? -33.603 -4.544 32.856 1.00 91.50 96 ASP A N 1
ATOM 806 C CA . ASP A 1 96 ? -33.243 -5.943 32.649 1.00 91.50 96 ASP A CA 1
ATOM 807 C C . ASP A 1 96 ? -33.673 -6.391 31.234 1.00 91.50 96 ASP A C 1
ATOM 809 O O . ASP A 1 96 ? -32.864 -6.922 30.474 1.00 91.50 96 ASP A O 1
ATOM 813 N N . ALA A 1 97 ? -34.878 -6.018 30.783 1.00 93.25 97 ALA A N 1
ATOM 814 C CA . ALA A 1 97 ? -35.342 -6.285 29.419 1.00 93.25 97 ALA A CA 1
ATOM 815 C C . ALA A 1 97 ? -34.481 -5.599 28.335 1.00 93.25 97 ALA A C 1
ATOM 817 O O . ALA A 1 97 ? -34.226 -6.168 27.264 1.00 93.25 97 ALA A O 1
ATOM 818 N N . THR A 1 98 ? -34.000 -4.372 28.581 1.00 92.81 98 THR A N 1
ATOM 819 C CA . THR A 1 98 ? -33.080 -3.700 27.645 1.00 92.81 98 THR A CA 1
ATOM 820 C C . THR A 1 98 ? -31.698 -4.348 27.611 1.00 92.81 98 THR A C 1
ATOM 822 O O . THR A 1 98 ? -31.089 -4.417 26.537 1.00 92.81 98 THR A O 1
ATOM 825 N N . GLU A 1 99 ? -31.203 -4.838 28.748 1.00 92.69 99 GLU A N 1
ATOM 826 C CA . GLU A 1 99 ? -29.937 -5.562 28.840 1.00 92.69 99 GLU A CA 1
ATOM 827 C C . GLU A 1 99 ? -30.027 -6.906 28.120 1.00 92.69 99 GLU A C 1
ATOM 829 O O . GLU A 1 99 ? -29.202 -7.162 27.242 1.00 92.69 99 GLU A O 1
ATOM 834 N N . GLU A 1 100 ? -31.091 -7.681 28.337 1.00 94.19 100 GLU A N 1
ATOM 835 C CA . GLU A 1 100 ? -31.347 -8.926 27.605 1.00 94.19 100 GLU A CA 1
ATOM 836 C C . GLU A 1 100 ? -31.378 -8.709 26.086 1.00 94.19 100 GLU A C 1
ATOM 838 O O . GLU A 1 100 ? -30.790 -9.476 25.316 1.00 94.19 100 GLU A O 1
ATOM 843 N N . ARG A 1 101 ? -32.026 -7.635 25.610 1.00 93.12 101 ARG A N 1
ATOM 844 C CA . ARG A 1 101 ? -32.051 -7.304 24.176 1.00 93.12 101 ARG A CA 1
ATOM 845 C C . ARG A 1 101 ? -30.649 -6.992 23.647 1.00 93.12 101 ARG A C 1
ATOM 847 O O . ARG A 1 101 ? -30.288 -7.441 22.557 1.00 93.12 101 ARG A O 1
ATOM 854 N N . ARG A 1 102 ? -29.846 -6.238 24.404 1.00 91.81 102 ARG A N 1
ATOM 855 C CA . ARG A 1 102 ? -28.452 -5.923 24.046 1.00 91.81 102 ARG A CA 1
ATOM 856 C C . ARG A 1 102 ? -27.582 -7.176 24.034 1.00 91.81 102 ARG A C 1
ATOM 858 O O . ARG A 1 102 ? -26.748 -7.320 23.140 1.00 91.81 102 ARG A O 1
ATOM 865 N N . GLU A 1 103 ? -27.775 -8.084 24.981 1.00 93.94 103 GLU A N 1
ATOM 866 C CA . GLU A 1 103 ? -27.054 -9.352 25.034 1.00 93.94 103 GLU A CA 1
ATOM 867 C C . GLU A 1 103 ? -27.407 -10.266 23.866 1.00 93.94 103 GLU A C 1
ATOM 869 O O . GLU A 1 103 ? -26.490 -10.771 23.220 1.00 93.94 103 GLU A O 1
ATOM 874 N N . LYS A 1 104 ? -28.689 -10.387 23.498 1.00 96.44 104 LYS A N 1
ATOM 875 C CA . LYS A 1 104 ? -29.118 -11.129 22.299 1.00 96.44 104 LYS A CA 1
ATOM 876 C C . LYS A 1 104 ? -28.445 -10.591 21.031 1.00 96.44 104 LYS A C 1
ATOM 878 O O . LYS A 1 104 ? -27.899 -11.366 20.250 1.00 96.44 104 LYS A O 1
ATOM 883 N N . ILE A 1 105 ? -28.376 -9.266 20.859 1.00 94.00 105 ILE A N 1
ATOM 884 C CA . ILE A 1 105 ? -27.667 -8.638 19.724 1.00 94.00 105 ILE A CA 1
ATOM 885 C C . ILE A 1 105 ? -26.166 -8.964 19.756 1.00 94.00 105 ILE A C 1
ATOM 887 O O . ILE A 1 105 ? -25.563 -9.290 18.727 1.00 94.00 105 ILE A O 1
ATOM 891 N N . ARG A 1 106 ? -25.537 -8.903 20.936 1.00 93.38 106 ARG A N 1
ATOM 892 C CA . ARG A 1 106 ? -24.118 -9.255 21.104 1.00 93.38 106 ARG A CA 1
ATOM 893 C C . ARG A 1 106 ? -23.867 -10.727 20.784 1.00 93.38 106 ARG A C 1
ATOM 895 O O . ARG A 1 106 ? -22.887 -11.022 20.104 1.00 93.38 106 ARG A O 1
ATOM 902 N N . GLN A 1 107 ? -24.733 -11.632 21.233 1.00 94.69 107 GLN A N 1
ATOM 903 C CA . GLN A 1 107 ? -24.649 -13.065 20.950 1.00 94.69 107 GLN A CA 1
ATOM 904 C C . GLN A 1 107 ? -24.805 -13.340 19.452 1.00 94.69 107 GLN A C 1
ATOM 906 O O . GLN A 1 107 ? -23.920 -13.961 18.870 1.00 94.69 107 GLN A O 1
ATOM 911 N N . GLN A 1 108 ? -25.818 -12.769 18.794 1.00 94.56 108 GLN A N 1
ATOM 912 C CA . GLN A 1 108 ? -25.996 -12.878 17.340 1.00 94.56 108 GLN A CA 1
ATOM 913 C C . GLN A 1 108 ? -24.773 -12.367 16.568 1.00 94.56 108 GLN A C 1
ATOM 915 O O . GLN A 1 108 ? -24.316 -12.993 15.612 1.00 94.56 108 GLN A O 1
ATOM 920 N N . THR A 1 109 ? -24.185 -11.251 17.008 1.00 93.06 109 THR A N 1
ATOM 921 C CA . THR A 1 109 ? -22.963 -10.708 16.398 1.00 93.06 109 THR A CA 1
ATOM 922 C C . THR A 1 109 ? -21.776 -11.654 16.594 1.00 93.06 109 THR A C 1
ATOM 924 O O . THR A 1 109 ? -21.042 -11.931 15.643 1.00 93.06 109 THR A O 1
ATOM 927 N N . ARG A 1 110 ? -21.594 -12.194 17.808 1.00 94.25 110 ARG A N 1
ATOM 928 C CA . ARG A 1 110 ? -20.543 -13.179 18.118 1.00 94.25 110 ARG A CA 1
ATOM 929 C C . ARG A 1 110 ? -20.697 -14.440 17.273 1.00 94.25 110 ARG A C 1
ATOM 931 O O . ARG A 1 110 ? -19.707 -14.905 16.714 1.00 94.25 110 ARG A O 1
ATOM 938 N N . GLU A 1 111 ? -21.914 -14.953 17.127 1.00 94.75 111 GLU A N 1
ATOM 939 C CA . GLU A 1 111 ? -22.206 -16.106 16.276 1.00 94.75 111 GLU A CA 1
ATOM 940 C C . GLU A 1 111 ? -21.936 -15.817 14.803 1.00 94.75 111 GLU A C 1
ATOM 942 O O . GLU A 1 111 ? -21.263 -16.608 14.143 1.00 94.75 111 GLU A O 1
ATOM 947 N N . ARG A 1 112 ? -22.372 -14.661 14.287 1.00 92.25 112 ARG A N 1
ATOM 948 C CA . ARG A 1 112 ? -22.110 -14.254 12.899 1.00 92.25 112 ARG A CA 1
ATOM 949 C C . ARG A 1 112 ? -20.612 -14.186 12.611 1.00 92.25 112 ARG A C 1
ATOM 951 O O . ARG A 1 112 ? -20.154 -14.699 11.593 1.00 92.25 112 ARG A O 1
ATOM 958 N N . VAL A 1 113 ? -19.837 -13.606 13.528 1.00 94.38 113 VAL A N 1
ATOM 959 C CA . VAL A 1 113 ? -18.372 -13.547 13.423 1.00 94.38 113 VAL A CA 1
ATOM 960 C C . VAL A 1 113 ? -17.749 -14.938 13.534 1.00 94.38 113 VAL A C 1
ATOM 962 O O . VAL A 1 113 ? -16.820 -15.241 12.786 1.00 94.38 113 VAL A O 1
ATOM 965 N N . ARG A 1 114 ? -18.243 -15.800 14.433 1.00 93.94 114 ARG A N 1
ATOM 966 C CA . ARG A 1 114 ? -17.764 -17.183 14.571 1.00 93.94 114 ARG A CA 1
ATOM 967 C C . ARG A 1 114 ? -17.980 -17.965 13.276 1.00 93.94 114 ARG A C 1
ATOM 969 O O . ARG A 1 114 ? -17.007 -18.517 12.768 1.00 93.94 114 ARG A O 1
ATOM 976 N N . ARG A 1 115 ? -19.190 -17.913 12.704 1.00 94.56 115 ARG A N 1
ATOM 977 C CA . ARG A 1 115 ? -19.535 -18.534 11.413 1.00 94.56 115 ARG A CA 1
ATOM 978 C C . ARG A 1 115 ? -18.670 -17.997 10.275 1.00 94.56 115 ARG A C 1
ATOM 980 O O . ARG A 1 115 ? -18.126 -18.782 9.513 1.00 94.56 115 ARG A O 1
ATOM 987 N N . LEU A 1 116 ? -18.466 -16.679 10.194 1.00 91.44 116 LEU A N 1
ATOM 988 C CA . LEU A 1 116 ? -17.597 -16.071 9.177 1.00 91.44 116 LEU A CA 1
ATOM 989 C C . LEU A 1 116 ? -16.146 -16.565 9.288 1.00 91.44 116 LEU A C 1
ATOM 991 O O . LEU A 1 116 ? -15.521 -16.901 8.287 1.00 91.44 116 LEU A O 1
ATOM 995 N N . ARG A 1 117 ? -15.597 -16.613 10.508 1.00 89.69 117 ARG A N 1
ATOM 996 C CA . ARG A 1 117 ? -14.228 -17.097 10.752 1.00 89.69 117 ARG A CA 1
ATOM 997 C C . ARG A 1 117 ? -14.082 -18.581 10.444 1.00 89.69 117 ARG A C 1
ATOM 999 O O . ARG A 1 117 ? -13.034 -18.997 9.968 1.00 89.69 117 ARG A O 1
ATOM 1006 N N . GLU A 1 118 ? -15.099 -19.373 10.752 1.00 90.38 118 GLU A N 1
ATOM 1007 C CA . GLU A 1 118 ? -15.128 -20.800 10.458 1.00 90.38 118 GLU A CA 1
ATOM 1008 C C . GLU A 1 118 ? -15.235 -21.067 8.958 1.00 90.38 118 GLU A C 1
ATOM 1010 O O . GLU A 1 118 ? -14.404 -21.808 8.442 1.00 90.38 118 GLU A O 1
ATOM 1015 N N . LYS A 1 119 ? -16.123 -20.359 8.250 1.00 92.38 119 LYS A N 1
ATOM 1016 C CA . LYS A 1 119 ? -16.205 -20.388 6.786 1.00 92.38 119 LYS A CA 1
ATOM 1017 C C . LYS A 1 119 ? -14.864 -20.027 6.146 1.00 92.38 119 LYS A C 1
ATOM 1019 O O . LYS A 1 119 ? -14.363 -20.775 5.323 1.00 92.38 119 LYS A O 1
ATOM 1024 N N . ARG A 1 120 ? -14.211 -18.957 6.611 1.00 84.62 120 ARG A N 1
ATOM 1025 C CA . ARG A 1 120 ? -12.880 -18.566 6.118 1.00 84.62 120 ARG A CA 1
ATOM 1026 C C . ARG A 1 120 ? -11.809 -19.630 6.386 1.00 84.62 120 ARG A C 1
ATOM 1028 O O . ARG A 1 120 ? -10.911 -19.811 5.577 1.00 84.62 120 ARG A O 1
ATOM 1035 N N . ARG A 1 121 ? -11.873 -20.333 7.523 1.00 86.31 121 ARG A N 1
ATOM 1036 C CA . ARG A 1 121 ? -10.966 -21.460 7.808 1.00 86.31 121 ARG A CA 1
ATOM 1037 C C . ARG A 1 121 ? -11.237 -22.658 6.900 1.00 86.31 121 ARG A C 1
ATOM 1039 O O . ARG A 1 121 ? -10.283 -23.325 6.525 1.00 86.31 121 ARG A O 1
ATOM 1046 N N . GLN A 1 122 ? -12.498 -22.929 6.574 1.00 86.06 122 GLN A N 1
ATOM 1047 C CA . GLN A 1 122 ? -12.874 -23.972 5.620 1.00 86.06 122 GLN A CA 1
ATOM 1048 C C . GLN A 1 122 ? -12.421 -23.614 4.202 1.00 86.06 122 GLN A C 1
ATOM 1050 O O . GLN A 1 122 ? -11.796 -24.449 3.571 1.00 86.06 122 GLN A O 1
ATOM 1055 N N . GLU A 1 123 ? -12.624 -22.371 3.755 1.00 81.69 123 GLU A N 1
ATOM 1056 C CA . GLU A 1 123 ? -12.120 -21.868 2.467 1.00 81.69 123 GLU A CA 1
ATOM 1057 C C . GLU A 1 123 ? -10.597 -22.023 2.365 1.00 81.69 123 GLU A C 1
ATOM 1059 O O . GLU A 1 123 ? -10.112 -22.527 1.364 1.00 81.69 123 GLU A O 1
ATOM 1064 N N . ILE A 1 124 ? -9.845 -21.677 3.419 1.00 75.88 124 ILE A N 1
ATOM 1065 C CA . ILE A 1 124 ? -8.383 -21.862 3.449 1.00 75.88 124 ILE A CA 1
ATOM 1066 C C . ILE A 1 124 ? -7.993 -23.345 3.359 1.00 75.88 124 ILE A C 1
ATOM 1068 O O . ILE A 1 124 ? -7.029 -23.669 2.674 1.00 75.88 124 ILE A O 1
ATOM 1072 N N . ARG A 1 125 ? -8.720 -24.237 4.049 1.00 75.06 125 ARG A N 1
ATOM 1073 C CA . ARG A 1 125 ? -8.481 -25.690 3.994 1.00 75.06 125 ARG A CA 1
ATOM 1074 C C . ARG A 1 125 ? -8.832 -26.283 2.626 1.00 75.06 125 ARG A C 1
ATOM 1076 O O . ARG A 1 125 ? -8.118 -27.147 2.156 1.00 75.06 125 ARG A O 1
ATOM 1083 N N . GLN A 1 126 ? -9.893 -25.801 1.983 1.00 67.44 126 GLN A N 1
ATOM 1084 C CA . GLN A 1 126 ? -10.288 -26.225 0.636 1.00 67.44 126 GLN A CA 1
ATOM 1085 C C . GLN A 1 126 ? -9.344 -25.662 -0.437 1.00 67.44 126 GLN A C 1
ATOM 1087 O O . GLN A 1 126 ? -9.063 -26.335 -1.416 1.00 67.44 126 GLN A O 1
ATOM 1092 N N . SER A 1 127 ? -8.802 -24.454 -0.244 1.00 57.25 127 SER A N 1
ATOM 1093 C CA . SER A 1 127 ? -7.814 -23.858 -1.153 1.00 57.25 127 SER A CA 1
ATOM 1094 C C . SER A 1 127 ? -6.394 -24.402 -0.981 1.00 57.25 127 SER A C 1
ATOM 1096 O O . SER A 1 127 ? -5.523 -24.033 -1.754 1.00 57.25 127 SER A O 1
ATOM 1098 N N . SER A 1 128 ? -6.120 -25.194 0.063 1.00 54.09 128 SER A N 1
ATOM 1099 C CA . SER A 1 128 ? -4.829 -25.879 0.219 1.00 54.09 128 SER A CA 1
ATOM 1100 C C . SER A 1 128 ? -4.771 -27.234 -0.487 1.00 54.09 128 SER A C 1
ATOM 1102 O O . SER A 1 128 ? -3.678 -27.775 -0.603 1.00 54.09 128 SER A O 1
ATOM 1104 N N . ASP A 1 129 ? -5.912 -27.750 -0.957 1.00 52.03 129 ASP A N 1
ATOM 1105 C CA . ASP A 1 129 ? -5.994 -28.998 -1.731 1.00 52.03 129 ASP A CA 1
ATOM 1106 C C . ASP A 1 129 ? -5.927 -28.750 -3.255 1.00 52.03 129 ASP A C 1
ATOM 1108 O O . ASP A 1 129 ? -5.741 -29.686 -4.023 1.00 52.03 129 ASP A O 1
ATOM 1112 N N . GLU A 1 130 ? -6.006 -27.487 -3.694 1.00 46.91 130 GLU A N 1
ATOM 1113 C CA . GLU A 1 130 ? -5.833 -27.069 -5.088 1.00 46.91 130 GLU A CA 1
ATOM 1114 C C . GLU A 1 130 ? -4.619 -26.135 -5.189 1.00 46.91 130 GLU A C 1
ATOM 1116 O O . GLU A 1 130 ? -4.639 -24.990 -4.729 1.00 46.91 130 GLU A O 1
ATOM 1121 N N . ASP A 1 131 ? -3.540 -26.641 -5.784 1.00 49.50 131 ASP A N 1
ATOM 1122 C CA . ASP A 1 131 ? -2.341 -25.888 -6.139 1.00 49.50 131 ASP A CA 1
ATOM 1123 C C . ASP A 1 131 ? -2.700 -24.698 -7.042 1.00 49.50 131 ASP A C 1
ATOM 1125 O O . ASP A 1 131 ? -2.734 -24.793 -8.269 1.00 49.50 131 ASP A O 1
ATOM 1129 N N . THR A 1 132 ? -2.941 -23.519 -6.469 1.00 39.88 132 THR A N 1
ATOM 1130 C CA . THR A 1 132 ? -2.793 -22.267 -7.218 1.00 39.88 132 THR A CA 1
ATOM 1131 C C . THR A 1 132 ? -2.422 -21.103 -6.311 1.00 39.88 132 THR A C 1
ATOM 1133 O O . THR A 1 132 ? -3.092 -20.762 -5.338 1.00 39.88 132 THR A O 1
ATOM 1136 N N . ALA A 1 133 ? -1.310 -20.466 -6.663 1.00 46.59 133 ALA A N 1
ATOM 1137 C CA . ALA A 1 133 ? -0.745 -19.311 -5.997 1.00 46.59 133 ALA A CA 1
ATOM 1138 C C . ALA A 1 133 ? -1.782 -18.201 -5.715 1.00 46.59 133 ALA A C 1
ATOM 1140 O O . ALA A 1 133 ? -2.272 -17.530 -6.616 1.00 46.59 133 ALA A O 1
ATOM 1141 N N . SER A 1 134 ? -2.044 -17.997 -4.423 1.00 47.94 134 SER A N 1
ATOM 1142 C CA . SER A 1 134 ? -2.377 -16.741 -3.735 1.00 47.94 134 SER A CA 1
ATOM 1143 C C . SER A 1 134 ? -2.807 -15.538 -4.598 1.00 47.94 134 SER A C 1
ATOM 1145 O O . SER A 1 134 ? -1.956 -14.854 -5.176 1.00 47.94 134 SER A O 1
ATOM 1147 N N . PRO A 1 135 ? -4.079 -15.109 -4.504 1.00 46.03 135 PRO A N 1
ATOM 1148 C CA . PRO A 1 135 ? -4.425 -13.707 -4.525 1.00 46.03 135 PRO A CA 1
ATOM 1149 C C . PRO A 1 135 ? -4.537 -13.227 -3.076 1.00 46.03 135 PRO A C 1
ATOM 1151 O O . PRO A 1 135 ? -5.405 -13.630 -2.301 1.00 46.03 135 PRO A O 1
ATOM 1154 N N . SER A 1 136 ? -3.610 -12.344 -2.721 1.00 49.22 136 SER A N 1
ATOM 1155 C CA . SER A 1 136 ? -3.641 -11.467 -1.556 1.00 49.22 136 SER A CA 1
ATOM 1156 C C . SER A 1 136 ? -5.050 -11.216 -1.007 1.00 49.22 136 SER A C 1
ATOM 1158 O O . SER A 1 136 ? -5.884 -10.581 -1.655 1.00 49.22 136 SER A O 1
ATOM 1160 N N . THR A 1 137 ? -5.285 -11.617 0.240 1.00 54.84 137 THR A N 1
ATOM 1161 C CA . THR A 1 137 ? -6.374 -11.060 1.046 1.00 54.84 137 THR A CA 1
ATOM 1162 C C . THR A 1 137 ? -6.303 -9.530 0.980 1.00 54.84 137 THR A C 1
ATOM 1164 O O . THR A 1 137 ? -5.200 -9.000 1.172 1.00 54.84 137 THR A O 1
ATOM 1167 N N . PRO A 1 138 ? -7.414 -8.795 0.780 1.00 48.75 138 PRO A N 1
ATOM 1168 C CA . PRO A 1 138 ? -7.393 -7.344 0.838 1.00 48.75 138 PRO A CA 1
ATOM 1169 C C . PRO A 1 138 ? -7.301 -6.942 2.311 1.00 48.75 138 PRO A C 1
ATOM 1171 O O . PRO A 1 138 ? -8.275 -6.566 2.961 1.00 48.75 138 PRO A O 1
ATOM 1174 N N . THR A 1 139 ? -6.101 -7.057 2.874 1.00 61.94 139 THR A N 1
ATOM 1175 C CA . THR A 1 139 ? -5.719 -6.266 4.033 1.00 61.94 139 THR A CA 1
ATOM 1176 C C . THR A 1 139 ? -5.833 -4.833 3.554 1.00 61.94 139 THR A C 1
ATOM 1178 O O . THR A 1 139 ? -5.031 -4.423 2.715 1.00 61.94 139 THR A O 1
ATOM 1181 N N . LEU A 1 140 ? -6.863 -4.111 4.012 1.00 57.00 140 LEU A N 1
ATOM 1182 C CA . LEU A 1 140 ? -7.032 -2.684 3.738 1.00 57.00 140 LEU A CA 1
ATOM 1183 C C . LEU A 1 140 ? -5.645 -2.033 3.809 1.00 57.00 140 LEU A C 1
ATOM 1185 O O . LEU A 1 140 ? -5.019 -2.106 4.874 1.00 57.00 140 LEU A O 1
ATOM 1189 N N . PRO A 1 141 ? -5.107 -1.505 2.694 1.00 63.84 141 PRO A N 1
ATOM 1190 C CA . PRO A 1 141 ? -3.737 -1.037 2.665 1.00 63.84 141 PRO A CA 1
ATOM 1191 C C . PRO A 1 141 ? -3.638 0.084 3.686 1.00 63.84 141 PRO A C 1
ATOM 1193 O O . PRO A 1 141 ? -4.219 1.156 3.517 1.00 63.84 141 PRO A O 1
ATOM 1196 N N . ASN A 1 142 ? -2.957 -0.189 4.800 1.00 72.88 142 ASN A N 1
ATOM 1197 C CA . ASN A 1 142 ? -2.777 0.800 5.844 1.00 72.88 142 ASN A CA 1
ATOM 1198 C C . ASN A 1 142 ? -2.141 2.027 5.181 1.00 72.88 142 ASN A C 1
ATOM 1200 O O . ASN A 1 142 ? -1.054 1.926 4.608 1.00 72.88 142 ASN A O 1
ATOM 1204 N N . ARG A 1 143 ? -2.823 3.178 5.241 1.00 76.50 143 ARG A N 1
ATOM 1205 C CA . ARG A 1 143 ? -2.402 4.432 4.593 1.00 76.50 143 ARG A CA 1
ATOM 1206 C C . ARG A 1 143 ? -0.939 4.777 4.901 1.00 76.50 143 ARG A C 1
ATOM 1208 O O . ARG A 1 143 ? -0.238 5.341 4.065 1.00 76.50 143 ARG A O 1
ATOM 1215 N N . MET A 1 144 ? -0.457 4.386 6.083 1.00 85.56 144 MET A N 1
ATOM 1216 C CA . MET A 1 144 ? 0.909 4.629 6.542 1.00 85.56 144 MET A CA 1
ATOM 1217 C C . MET A 1 144 ? 1.911 3.539 6.153 1.00 85.56 144 MET A C 1
ATOM 1219 O O . MET A 1 144 ? 3.112 3.784 6.250 1.00 85.56 144 MET A O 1
ATOM 1223 N N . ALA A 1 145 ? 1.472 2.360 5.704 1.00 83.88 145 ALA A N 1
ATOM 1224 C CA . ALA A 1 145 ? 2.367 1.264 5.329 1.00 83.88 145 ALA A CA 1
ATOM 1225 C C . ALA A 1 145 ? 3.290 1.667 4.177 1.00 83.88 145 ALA A C 1
ATOM 1227 O O . ALA A 1 145 ? 4.501 1.495 4.287 1.00 83.88 145 ALA A O 1
ATOM 1228 N N . LYS A 1 146 ? 2.745 2.305 3.133 1.00 85.69 146 LYS A N 1
ATOM 1229 C CA . LYS A 1 146 ? 3.543 2.802 2.003 1.00 85.69 146 LYS A CA 1
ATOM 1230 C C . LYS A 1 146 ? 4.587 3.825 2.459 1.00 85.69 146 LYS A C 1
ATOM 1232 O O . LYS A 1 146 ? 5.758 3.695 2.122 1.00 85.69 146 LYS A O 1
ATOM 1237 N N . LYS A 1 147 ? 4.195 4.800 3.290 1.00 89.88 147 LYS A N 1
ATOM 1238 C CA . LYS A 1 147 ? 5.117 5.822 3.822 1.00 89.88 147 LYS A CA 1
ATOM 1239 C C . LYS A 1 147 ? 6.219 5.205 4.688 1.00 89.88 147 LYS A C 1
ATOM 1241 O O . LYS A 1 147 ? 7.378 5.579 4.555 1.00 89.88 147 LYS A O 1
ATOM 1246 N N . ARG A 1 148 ? 5.872 4.255 5.563 1.00 89.06 148 ARG A N 1
ATOM 1247 C CA . ARG A 1 148 ? 6.842 3.550 6.416 1.00 89.06 148 ARG A CA 1
ATOM 1248 C C . ARG A 1 148 ? 7.804 2.698 5.590 1.00 89.06 148 ARG A C 1
ATOM 1250 O O . ARG A 1 148 ? 8.992 2.717 5.883 1.00 89.06 148 ARG A O 1
ATOM 1257 N N . ALA A 1 149 ? 7.314 1.996 4.568 1.00 89.44 149 ALA A N 1
ATOM 1258 C CA . ALA A 1 149 ? 8.153 1.217 3.661 1.00 89.44 149 ALA A CA 1
ATOM 1259 C C . ALA A 1 149 ? 9.162 2.116 2.935 1.00 89.44 149 ALA A C 1
ATOM 1261 O O . ALA A 1 149 ? 10.3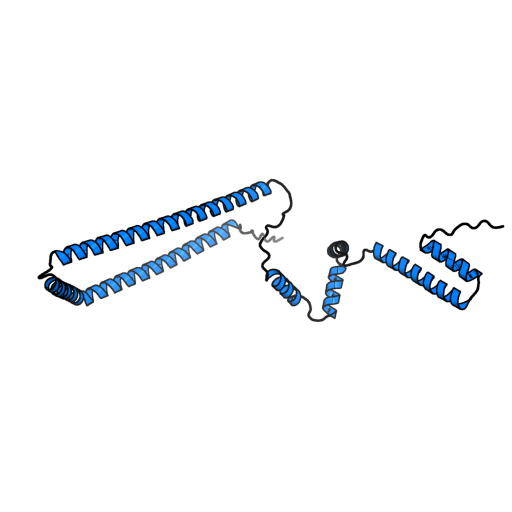56 1.853 3.003 1.00 89.44 149 ALA A O 1
ATOM 1262 N N . LEU A 1 150 ? 8.697 3.229 2.354 1.00 89.38 150 LEU A N 1
ATOM 1263 C CA . LEU A 1 150 ? 9.571 4.196 1.685 1.00 89.38 150 LEU A CA 1
ATOM 1264 C C . LEU A 1 150 ? 10.600 4.814 2.639 1.00 89.38 150 LEU A C 1
ATOM 1266 O O . LEU A 1 150 ? 11.769 4.940 2.290 1.00 89.38 150 LEU A O 1
ATOM 1270 N N . LYS A 1 151 ? 10.192 5.166 3.864 1.00 93.44 151 LYS A N 1
ATOM 1271 C CA . LYS A 1 151 ? 11.115 5.714 4.864 1.00 93.44 151 LYS A CA 1
ATOM 1272 C C . LYS A 1 151 ? 12.225 4.713 5.202 1.00 93.44 151 LYS A C 1
ATOM 1274 O O . LYS A 1 151 ? 13.391 5.080 5.157 1.00 93.44 151 LYS A O 1
ATOM 1279 N N . LYS A 1 152 ? 11.869 3.445 5.440 1.00 93.06 152 LYS A N 1
ATOM 1280 C CA . LYS A 1 152 ? 12.837 2.372 5.709 1.00 93.06 152 LYS A CA 1
ATOM 1281 C C . LYS A 1 152 ? 13.797 2.146 4.543 1.00 93.06 152 LYS A C 1
ATOM 1283 O O . LYS A 1 152 ? 14.986 1.975 4.770 1.00 93.06 152 LYS A O 1
ATOM 1288 N N . THR A 1 153 ? 13.303 2.160 3.302 1.00 90.62 153 THR A N 1
ATOM 1289 C CA . THR A 1 153 ? 14.179 2.005 2.132 1.00 90.62 153 THR A CA 1
ATOM 1290 C C . THR A 1 153 ? 15.133 3.183 1.987 1.00 90.62 153 THR A C 1
ATOM 1292 O O . THR A 1 153 ? 16.297 2.977 1.683 1.00 90.62 153 THR A O 1
ATOM 1295 N N . VAL A 1 154 ? 14.671 4.412 2.246 1.00 89.56 154 VAL A N 1
ATOM 1296 C CA . VAL A 1 154 ? 15.526 5.607 2.187 1.00 89.56 154 VAL A CA 1
ATOM 1297 C C . VAL A 1 154 ? 16.592 5.585 3.286 1.00 89.56 154 VAL A C 1
ATOM 1299 O O . VAL A 1 154 ? 17.733 5.934 3.011 1.00 89.56 154 VAL A O 1
ATOM 1302 N N . GLU A 1 155 ? 16.246 5.145 4.499 1.00 92.00 155 GLU A N 1
ATOM 1303 C CA . GLU A 1 155 ? 17.193 4.990 5.614 1.00 92.00 155 GLU A CA 1
ATOM 1304 C C . GLU A 1 155 ? 18.239 3.892 5.356 1.00 92.00 155 GLU A C 1
ATOM 1306 O O . GLU A 1 155 ? 19.383 4.039 5.775 1.00 92.00 155 GLU A O 1
ATOM 1311 N N . ALA A 1 156 ? 17.864 2.816 4.658 1.00 90.62 156 ALA A N 1
ATOM 1312 C CA . ALA A 1 156 ? 18.762 1.710 4.323 1.00 90.62 156 ALA A CA 1
ATOM 1313 C C . ALA A 1 156 ? 19.686 1.998 3.124 1.00 90.62 156 ALA A C 1
ATOM 1315 O O . ALA A 1 156 ? 20.654 1.268 2.917 1.00 90.62 156 ALA A O 1
ATOM 1316 N N . MET A 1 157 ? 19.397 3.026 2.317 1.00 90.25 157 MET A N 1
ATOM 1317 C CA . MET A 1 157 ? 20.238 3.381 1.173 1.00 90.25 157 MET A CA 1
ATOM 1318 C C . MET A 1 157 ? 21.471 4.197 1.593 1.00 90.25 157 MET A C 1
ATOM 1320 O O . MET A 1 157 ? 21.402 4.985 2.542 1.00 90.25 157 MET A O 1
ATOM 1324 N N . PRO A 1 158 ? 22.591 4.088 0.850 1.00 94.12 158 PRO A N 1
ATOM 1325 C CA . PRO A 1 158 ? 23.744 4.965 1.037 1.00 94.12 158 PRO A CA 1
ATOM 1326 C C . PRO A 1 158 ? 23.325 6.438 0.987 1.00 94.12 158 PRO A C 1
ATOM 1328 O O . PRO A 1 158 ? 22.460 6.805 0.198 1.00 94.12 158 PRO A O 1
ATOM 1331 N N . LYS A 1 159 ? 23.918 7.306 1.816 1.00 91.31 159 LYS A N 1
ATOM 1332 C CA . LYS A 1 159 ? 23.535 8.731 1.860 1.00 91.31 159 LYS A CA 1
ATOM 1333 C C . LYS A 1 159 ? 24.052 9.517 0.653 1.00 91.31 159 LYS A C 1
ATOM 1335 O O . LYS A 1 159 ? 23.334 10.377 0.145 1.00 91.31 159 LYS A O 1
ATOM 1340 N N . THR A 1 160 ? 25.265 9.213 0.194 1.00 94.75 160 THR A N 1
ATOM 1341 C CA . THR A 1 160 ? 25.920 9.931 -0.905 1.00 94.75 160 THR A CA 1
ATOM 1342 C C . THR A 1 160 ? 25.374 9.497 -2.268 1.00 94.75 160 THR A C 1
ATOM 1344 O O . THR A 1 160 ? 25.050 8.323 -2.451 1.00 94.75 160 THR A O 1
ATOM 1347 N N . PRO A 1 161 ? 25.244 10.427 -3.231 1.00 92.94 161 PRO A N 1
ATOM 1348 C CA . PRO A 1 161 ? 24.683 10.124 -4.547 1.00 92.94 161 PRO A CA 1
ATOM 1349 C C . PRO A 1 161 ? 25.539 9.127 -5.339 1.00 92.94 161 PRO A C 1
ATOM 1351 O O . PRO A 1 161 ? 24.983 8.215 -5.939 1.00 92.94 161 PRO A O 1
ATOM 1354 N N . GLU A 1 162 ? 26.866 9.234 -5.266 1.00 93.69 162 GLU A N 1
ATOM 1355 C CA . GLU A 1 162 ? 27.808 8.328 -5.945 1.00 93.69 162 GLU A CA 1
ATOM 1356 C C . GLU A 1 162 ? 27.606 6.874 -5.505 1.00 93.69 162 GLU A C 1
ATOM 1358 O O . GLU A 1 162 ? 27.307 6.002 -6.315 1.00 93.69 162 GLU A O 1
ATOM 1363 N N . LYS A 1 163 ? 27.602 6.630 -4.189 1.00 93.44 163 LYS A N 1
ATOM 1364 C CA . LYS A 1 163 ? 27.381 5.286 -3.633 1.00 93.44 163 LYS A CA 1
ATOM 1365 C C . LYS A 1 163 ? 25.982 4.744 -3.924 1.00 93.44 163 LYS A C 1
ATOM 1367 O O . LYS A 1 163 ? 25.792 3.531 -3.977 1.00 93.44 163 LYS A O 1
ATOM 1372 N N . LYS A 1 164 ? 24.975 5.613 -4.095 1.00 93.19 164 LYS A N 1
ATOM 1373 C CA . LYS A 1 164 ? 23.645 5.179 -4.554 1.00 93.19 164 LYS A CA 1
ATOM 1374 C C . LYS A 1 164 ? 23.704 4.693 -5.999 1.00 93.19 164 LYS A C 1
ATOM 1376 O O . LYS A 1 164 ? 23.109 3.660 -6.288 1.00 93.19 164 LYS A O 1
ATOM 1381 N N . ALA A 1 165 ? 24.392 5.421 -6.878 1.00 92.75 165 ALA A N 1
ATOM 1382 C CA . ALA A 1 165 ? 24.545 5.041 -8.279 1.00 92.75 165 ALA A CA 1
ATOM 1383 C C . ALA A 1 165 ? 25.255 3.687 -8.405 1.00 92.75 165 ALA A C 1
ATOM 1385 O O . ALA A 1 165 ? 24.685 2.775 -8.997 1.00 92.75 165 ALA A O 1
ATOM 1386 N N . GLU A 1 166 ? 26.390 3.505 -7.726 1.00 93.75 166 GLU A N 1
ATOM 1387 C CA . GLU A 1 166 ? 27.117 2.225 -7.672 1.00 93.75 166 GLU A CA 1
ATOM 1388 C C . GLU A 1 166 ? 26.223 1.071 -7.188 1.00 93.75 166 GLU A C 1
ATOM 1390 O O . GLU A 1 166 ? 26.222 -0.028 -7.746 1.00 93.75 166 GLU A O 1
ATOM 1395 N N . HIS A 1 167 ? 25.403 1.318 -6.162 1.00 91.81 167 HIS A N 1
ATOM 1396 C CA . HIS A 1 167 ? 24.475 0.313 -5.653 1.00 91.81 167 HIS A CA 1
ATOM 1397 C C . HIS A 1 167 ? 23.403 -0.063 -6.687 1.00 91.81 167 HIS A C 1
ATOM 1399 O O . HIS A 1 167 ? 23.084 -1.242 -6.849 1.00 91.81 167 HIS A O 1
ATOM 1405 N N . PHE A 1 168 ? 22.856 0.912 -7.419 1.00 90.25 168 PHE A N 1
ATOM 1406 C CA . PHE A 1 168 ? 21.902 0.641 -8.496 1.00 90.25 168 PHE A CA 1
ATOM 1407 C C . PHE A 1 168 ? 22.552 -0.055 -9.692 1.00 90.25 168 PHE A C 1
ATOM 1409 O O . PHE A 1 168 ? 21.931 -0.949 -10.270 1.00 90.25 168 PHE A O 1
ATOM 1416 N N . GLU A 1 169 ? 23.796 0.279 -10.026 1.00 90.69 169 GLU A N 1
ATOM 1417 C CA . GLU A 1 169 ? 24.569 -0.419 -11.051 1.00 90.69 169 GLU A CA 1
ATOM 1418 C C . GLU A 1 169 ? 24.746 -1.895 -10.686 1.00 90.69 169 GLU A C 1
ATOM 1420 O O . GLU A 1 169 ? 24.381 -2.765 -11.482 1.00 90.69 169 GLU A O 1
ATOM 1425 N N . ALA A 1 170 ? 25.164 -2.192 -9.452 1.00 90.94 170 ALA A N 1
ATOM 1426 C CA . ALA A 1 170 ? 25.286 -3.558 -8.939 1.00 90.94 170 ALA A CA 1
ATOM 1427 C C . ALA A 1 170 ? 23.948 -4.327 -8.942 1.00 90.94 170 ALA A C 1
ATOM 1429 O O . ALA A 1 170 ? 23.898 -5.523 -9.233 1.00 90.94 170 ALA A O 1
ATOM 1430 N N . ILE A 1 171 ? 22.830 -3.653 -8.658 1.00 89.75 171 ILE A N 1
ATOM 1431 C CA . ILE A 1 171 ? 21.496 -4.265 -8.749 1.00 89.75 171 ILE A CA 1
ATOM 1432 C C . ILE A 1 171 ? 21.126 -4.549 -10.213 1.00 89.75 171 ILE A C 1
ATOM 1434 O O . ILE A 1 171 ? 20.568 -5.605 -10.518 1.00 89.75 171 ILE A O 1
ATOM 1438 N N . SER A 1 172 ? 21.429 -3.619 -11.119 1.00 87.19 172 SER A N 1
ATOM 1439 C CA . SER A 1 172 ? 21.099 -3.705 -12.546 1.00 87.19 172 SER A CA 1
ATOM 1440 C C . SER A 1 172 ? 21.966 -4.702 -13.329 1.00 87.19 172 SER A C 1
ATOM 1442 O O . SER A 1 172 ? 21.550 -5.201 -14.382 1.00 87.19 172 SER A O 1
ATOM 1444 N N . SER A 1 173 ? 23.159 -5.019 -12.818 1.00 89.25 173 SER A N 1
ATOM 1445 C CA . SER A 1 173 ? 24.050 -6.037 -13.376 1.00 89.25 173 SER A CA 1
ATOM 1446 C C . SER A 1 173 ? 23.587 -7.459 -13.037 1.00 89.25 173 SER A C 1
ATOM 1448 O O . SER A 1 173 ? 23.864 -8.391 -13.791 1.00 89.25 173 SER A O 1
ATOM 1450 N N . SER A 1 174 ? 22.803 -7.635 -11.965 1.00 93.00 174 SER A N 1
ATOM 1451 C CA . SER A 1 174 ? 22.232 -8.933 -11.596 1.00 93.00 174 SER A CA 1
ATOM 1452 C C . SER A 1 174 ? 21.257 -9.455 -12.669 1.00 93.00 174 SER A C 1
ATOM 1454 O O . SER A 1 174 ? 20.255 -8.790 -12.958 1.00 93.00 174 SER A O 1
ATOM 1456 N N . PRO A 1 175 ? 21.450 -10.673 -13.222 1.00 89.88 175 PRO A N 1
ATOM 1457 C CA . PRO A 1 175 ? 20.623 -11.189 -14.318 1.00 89.88 175 PRO A CA 1
ATOM 1458 C C . PRO A 1 175 ? 19.132 -11.303 -13.982 1.00 89.88 175 PRO A C 1
ATOM 1460 O O . PRO A 1 175 ? 18.272 -11.029 -14.821 1.00 89.88 175 PRO A O 1
ATOM 1463 N N . ARG A 1 176 ? 18.804 -11.705 -12.746 1.00 90.88 176 ARG A N 1
ATOM 1464 C CA . ARG A 1 176 ? 17.409 -11.851 -12.298 1.00 90.88 176 ARG A CA 1
ATOM 1465 C C . ARG A 1 176 ? 16.721 -10.495 -12.218 1.00 90.88 176 ARG A C 1
ATOM 1467 O O . ARG A 1 176 ? 15.615 -10.335 -12.732 1.00 90.88 176 ARG A O 1
ATOM 1474 N N . THR A 1 177 ? 17.388 -9.518 -11.616 1.00 90.75 177 THR A N 1
ATOM 1475 C CA . THR A 1 177 ? 16.838 -8.174 -11.454 1.00 90.75 177 THR A CA 1
ATOM 1476 C C . THR A 1 177 ? 16.750 -7.454 -12.790 1.00 90.75 177 THR A C 1
ATOM 1478 O O . THR A 1 177 ? 15.714 -6.865 -13.083 1.00 90.75 177 THR A O 1
ATOM 1481 N N . ARG A 1 178 ? 17.765 -7.591 -13.652 1.00 89.06 178 ARG A N 1
ATOM 1482 C CA . ARG A 1 178 ? 17.757 -7.060 -15.019 1.00 89.06 178 ARG A CA 1
ATOM 1483 C C . ARG A 1 178 ? 16.541 -7.540 -15.811 1.00 89.06 178 ARG A C 1
ATOM 1485 O O . ARG A 1 178 ? 15.854 -6.708 -16.388 1.00 89.06 178 ARG A O 1
ATOM 1492 N N . LYS A 1 179 ? 16.207 -8.838 -15.773 1.00 90.25 179 LYS A N 1
ATOM 1493 C CA . LYS A 1 179 ? 14.999 -9.369 -16.440 1.00 90.25 179 LYS A CA 1
ATOM 1494 C C . LYS A 1 179 ? 13.711 -8.720 -15.925 1.00 90.25 179 LYS A C 1
ATOM 1496 O O . LYS A 1 179 ? 12.817 -8.414 -16.708 1.00 90.25 179 LYS A O 1
ATOM 1501 N N . VAL A 1 180 ? 13.596 -8.501 -14.614 1.00 92.25 180 VAL A N 1
ATOM 1502 C CA . VAL A 1 180 ? 12.422 -7.831 -14.024 1.00 92.25 180 VAL A CA 1
ATOM 1503 C C . VAL A 1 180 ? 12.370 -6.353 -14.419 1.00 92.25 180 VAL A C 1
ATOM 1505 O O . VAL A 1 180 ? 11.294 -5.846 -14.725 1.00 92.25 180 VAL A O 1
ATOM 1508 N N . LEU A 1 181 ? 13.512 -5.665 -14.429 1.00 89.38 181 LEU A N 1
ATOM 1509 C CA . LEU A 1 181 ? 13.615 -4.257 -14.820 1.00 89.38 181 LEU A CA 1
ATOM 1510 C C . LEU A 1 181 ? 13.330 -4.052 -16.314 1.00 89.38 181 LEU A C 1
ATOM 1512 O O . LEU A 1 181 ? 12.656 -3.085 -16.657 1.00 89.38 181 LEU A O 1
ATOM 1516 N N . GLN A 1 182 ? 13.747 -4.987 -17.172 1.00 89.81 182 GLN A N 1
ATOM 1517 C CA . GLN A 1 182 ? 13.398 -5.026 -18.598 1.00 89.81 182 GLN A CA 1
ATOM 1518 C C . GLN A 1 182 ? 11.894 -5.206 -18.805 1.00 89.81 182 GLN A C 1
ATOM 1520 O O . GLN A 1 182 ? 11.273 -4.407 -19.492 1.00 89.81 182 GLN A O 1
ATOM 1525 N N . LYS A 1 183 ? 11.264 -6.177 -18.125 1.00 89.81 183 LYS A N 1
ATOM 1526 C CA . LYS A 1 183 ? 9.799 -6.361 -18.181 1.00 89.81 183 LYS A CA 1
ATOM 1527 C C . LYS A 1 183 ? 9.015 -5.123 -17.733 1.00 89.81 183 LYS A C 1
ATOM 1529 O O . LYS A 1 183 ? 7.882 -4.933 -18.155 1.00 89.81 183 LYS A O 1
ATOM 1534 N N . LYS A 1 184 ? 9.598 -4.306 -16.851 1.00 90.56 184 LYS A N 1
ATOM 1535 C CA . LYS A 1 184 ? 9.014 -3.042 -16.380 1.00 90.56 184 LYS A CA 1
ATOM 1536 C C . LYS A 1 184 ? 9.368 -1.834 -17.259 1.00 90.56 184 LYS A C 1
ATOM 1538 O O . LYS A 1 184 ? 8.910 -0.742 -16.945 1.00 90.56 184 LYS A O 1
ATOM 1543 N N . GLY A 1 185 ? 10.191 -2.003 -18.297 1.00 86.88 185 GLY A N 1
ATOM 1544 C CA . GLY A 1 185 ? 10.637 -0.925 -19.186 1.00 86.88 185 GLY A CA 1
ATOM 1545 C C . GLY A 1 185 ? 11.623 0.065 -18.555 1.00 86.88 185 GLY A C 1
ATOM 1546 O O . GLY A 1 185 ? 11.800 1.162 -19.069 1.00 86.88 185 GLY A O 1
ATOM 1547 N N . VAL A 1 186 ? 12.252 -0.284 -17.426 1.00 89.12 186 VAL A N 1
ATOM 1548 C CA . VAL A 1 186 ? 13.207 0.599 -16.723 1.00 89.12 186 VAL A CA 1
ATOM 1549 C C . VAL A 1 186 ? 14.598 0.532 -17.356 1.00 89.12 186 VAL A C 1
ATOM 1551 O O . VAL A 1 186 ? 15.324 1.521 -17.372 1.00 89.12 186 VAL A O 1
ATOM 1554 N N . ILE A 1 187 ? 14.979 -0.641 -17.867 1.00 88.88 187 ILE A N 1
ATOM 1555 C CA . ILE A 1 187 ? 16.253 -0.873 -18.552 1.00 88.88 187 ILE A CA 1
ATOM 1556 C C . ILE A 1 187 ? 15.939 -1.422 -19.936 1.00 88.88 187 ILE A C 1
ATOM 1558 O O . ILE A 1 187 ? 15.133 -2.345 -20.051 1.00 88.88 187 ILE A O 1
ATOM 1562 N N . LYS A 1 188 ? 16.609 -0.885 -20.957 1.00 88.25 188 LYS A N 1
ATOM 1563 C CA . LYS A 1 188 ? 16.469 -1.353 -22.336 1.00 88.25 188 LYS A CA 1
ATOM 1564 C C . LYS A 1 188 ? 16.971 -2.787 -22.492 1.00 88.25 188 LYS A C 1
ATOM 1566 O O . LYS A 1 188 ? 17.957 -3.199 -21.866 1.00 88.25 188 LYS A O 1
ATOM 1571 N N . SER A 1 189 ? 16.294 -3.559 -23.329 1.00 85.94 189 SER A N 1
ATOM 1572 C CA . SER A 1 189 ? 16.780 -4.875 -23.728 1.00 85.94 189 SER A CA 1
ATOM 1573 C C . SER A 1 189 ? 18.070 -4.731 -24.560 1.00 85.94 189 SER A C 1
ATOM 1575 O O . SER A 1 189 ? 18.303 -3.689 -25.174 1.00 85.94 189 SER A O 1
ATOM 1577 N N . PRO A 1 190 ? 18.960 -5.738 -24.587 1.00 84.62 190 PRO A N 1
ATOM 1578 C CA . PRO A 1 190 ? 20.156 -5.671 -25.428 1.00 84.62 190 PRO A CA 1
ATOM 1579 C C . PRO A 1 190 ? 19.824 -5.533 -26.923 1.00 84.62 190 PRO A C 1
ATOM 1581 O O . PRO A 1 190 ? 20.624 -4.975 -27.668 1.00 84.62 190 PRO A O 1
ATOM 1584 N N . GLU A 1 191 ? 18.658 -6.012 -27.356 1.00 87.00 191 GLU A N 1
ATOM 1585 C CA . GLU A 1 191 ? 18.158 -5.859 -28.726 1.00 87.00 1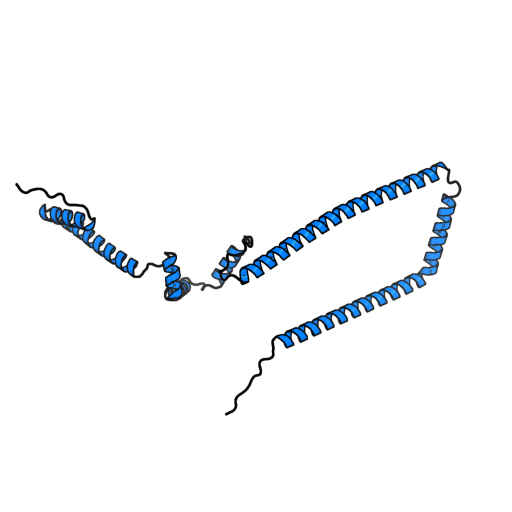91 GLU A CA 1
ATOM 1586 C C . GLU A 1 191 ? 17.714 -4.418 -28.982 1.00 87.00 191 GLU A C 1
ATOM 1588 O O . GLU A 1 191 ? 18.213 -3.786 -29.908 1.00 87.00 191 GLU A O 1
ATOM 1593 N N . GLU A 1 192 ? 16.918 -3.842 -28.079 1.00 88.38 192 GLU A N 1
ATOM 1594 C CA . GLU A 1 192 ? 16.505 -2.433 -28.136 1.00 88.38 192 GLU A CA 1
ATOM 1595 C C . GLU A 1 192 ? 17.711 -1.485 -28.138 1.00 88.38 192 GLU A C 1
ATOM 1597 O O . GLU A 1 192 ? 17.701 -0.452 -28.802 1.00 88.38 192 GLU A O 1
ATOM 1602 N N . ILE A 1 193 ? 18.785 -1.817 -27.411 1.00 90.06 193 ILE A N 1
ATOM 1603 C CA . ILE A 1 193 ? 20.021 -1.023 -27.443 1.00 90.06 193 ILE A CA 1
ATOM 1604 C C . ILE A 1 193 ? 20.623 -1.046 -28.851 1.00 90.06 193 ILE A C 1
ATOM 1606 O O . ILE A 1 193 ? 20.933 0.020 -29.381 1.00 90.06 193 ILE A O 1
ATOM 1610 N N . LYS A 1 194 ? 20.740 -2.222 -29.482 1.00 92.75 194 LYS A N 1
ATOM 1611 C CA . LYS A 1 194 ? 21.260 -2.345 -30.855 1.00 92.75 194 LYS A CA 1
ATOM 1612 C C . LYS A 1 194 ? 20.390 -1.592 -31.856 1.00 92.75 194 LYS A C 1
ATOM 1614 O O . LYS A 1 194 ? 20.928 -0.873 -32.691 1.00 92.75 194 LYS A O 1
ATOM 1619 N N . GLU A 1 195 ? 19.072 -1.703 -31.734 1.00 91.44 195 GLU A N 1
ATOM 1620 C CA . GLU A 1 195 ? 18.126 -0.961 -32.569 1.00 91.44 195 GLU A CA 1
ATOM 1621 C C . GLU A 1 195 ? 18.293 0.547 -32.388 1.00 91.44 195 GLU A C 1
ATOM 1623 O O . GLU A 1 195 ? 18.416 1.271 -33.368 1.00 91.44 195 GLU A O 1
ATOM 1628 N N . THR A 1 196 ? 18.385 1.042 -31.150 1.00 92.56 196 THR A N 1
ATOM 1629 C CA . THR A 1 196 ? 18.571 2.482 -30.905 1.00 92.56 196 THR A CA 1
ATOM 1630 C C . THR A 1 196 ? 19.908 3.006 -31.421 1.00 92.56 196 THR A C 1
ATOM 1632 O O . THR A 1 196 ? 19.965 4.138 -31.893 1.00 92.56 196 THR A O 1
ATOM 1635 N N . VAL A 1 197 ? 20.968 2.193 -31.383 1.00 95.19 197 VAL A N 1
ATOM 1636 C CA . VAL A 1 197 ? 22.267 2.539 -31.976 1.00 95.19 197 VAL A CA 1
ATOM 1637 C C . VAL A 1 197 ? 22.167 2.572 -33.500 1.00 95.19 197 VAL A C 1
ATOM 1639 O O . VAL A 1 197 ? 22.621 3.537 -34.108 1.00 95.19 197 VAL A O 1
ATOM 1642 N N . ALA A 1 198 ? 21.531 1.574 -34.119 1.00 93.44 198 ALA A N 1
ATOM 1643 C CA . ALA A 1 198 ? 21.332 1.531 -35.566 1.00 93.44 198 ALA A CA 1
ATOM 1644 C C . ALA A 1 198 ? 20.471 2.706 -36.062 1.00 93.44 198 ALA A C 1
ATOM 1646 O O . ALA A 1 198 ? 20.824 3.368 -37.035 1.00 93.44 198 ALA A O 1
ATOM 1647 N N . LEU A 1 199 ? 19.383 3.021 -35.355 1.00 92.50 199 LEU A N 1
ATOM 1648 C CA . LEU A 1 199 ? 18.540 4.185 -35.635 1.00 92.50 199 LEU A CA 1
ATOM 1649 C C . LEU A 1 199 ? 19.303 5.500 -35.437 1.00 92.50 199 LEU A C 1
ATOM 1651 O O . LEU A 1 199 ? 19.119 6.433 -36.214 1.00 92.50 199 LEU A O 1
ATOM 1655 N N . GLY A 1 200 ? 20.170 5.574 -34.423 1.00 94.88 200 GLY A N 1
ATOM 1656 C CA . GLY A 1 200 ? 21.046 6.722 -34.191 1.00 94.88 200 GLY A CA 1
ATOM 1657 C C . GLY A 1 200 ? 22.047 6.936 -35.326 1.00 94.88 200 GLY A C 1
ATOM 1658 O O . GLY A 1 200 ? 22.198 8.063 -35.792 1.00 94.88 200 GLY A O 1
ATOM 1659 N N . ALA A 1 201 ? 22.675 5.863 -35.812 1.00 94.50 201 ALA A N 1
ATOM 1660 C CA . ALA A 1 201 ? 23.577 5.910 -36.961 1.00 94.50 201 ALA A CA 1
ATOM 1661 C C . ALA A 1 201 ? 22.841 6.345 -38.238 1.00 94.50 201 ALA A C 1
ATOM 1663 O O . ALA A 1 201 ? 23.267 7.280 -38.906 1.00 94.50 201 ALA A O 1
ATOM 1664 N N . LEU A 1 202 ? 21.669 5.766 -38.513 1.00 92.81 202 LEU A N 1
ATOM 1665 C CA . LEU A 1 202 ? 20.840 6.153 -39.655 1.00 92.81 202 LEU A CA 1
ATOM 1666 C C . LEU A 1 202 ? 20.418 7.631 -39.580 1.00 92.81 202 LEU A C 1
ATOM 1668 O O . LEU A 1 202 ? 20.435 8.341 -40.584 1.00 92.81 202 LEU A O 1
ATOM 1672 N N . ALA A 1 203 ? 20.058 8.124 -38.392 1.00 94.50 203 ALA A N 1
ATOM 1673 C CA . ALA A 1 203 ? 19.737 9.534 -38.191 1.00 94.50 203 ALA A CA 1
ATOM 1674 C C . ALA A 1 203 ? 20.953 10.448 -38.430 1.00 94.50 203 ALA A C 1
ATOM 1676 O O . ALA A 1 203 ? 20.797 11.524 -39.015 1.00 94.50 203 ALA A O 1
ATOM 1677 N N . ALA A 1 204 ? 22.150 10.015 -38.021 1.00 95.06 204 ALA A N 1
ATOM 1678 C CA . ALA A 1 204 ? 23.397 10.722 -38.294 1.00 95.06 204 ALA A CA 1
ATOM 1679 C C . ALA A 1 204 ? 23.667 10.801 -39.805 1.00 95.06 204 ALA A C 1
ATOM 1681 O O . ALA A 1 204 ? 23.852 11.908 -40.314 1.00 95.06 204 ALA A O 1
ATOM 1682 N N . ASP A 1 205 ? 23.551 9.687 -40.531 1.00 93.12 205 ASP A N 1
ATOM 1683 C CA . ASP A 1 205 ? 23.737 9.634 -41.988 1.00 93.12 205 ASP A CA 1
ATOM 1684 C C . ASP A 1 205 ? 22.748 10.551 -42.726 1.00 93.12 205 ASP A C 1
ATOM 1686 O O . ASP A 1 205 ? 23.116 11.288 -43.645 1.00 93.12 205 ASP A O 1
ATOM 1690 N N . ILE A 1 206 ? 21.478 10.572 -42.297 1.00 92.31 206 ILE A N 1
ATOM 1691 C CA . ILE A 1 206 ? 20.465 11.492 -42.840 1.00 92.31 206 ILE A CA 1
ATOM 1692 C C . ILE A 1 206 ? 20.884 12.949 -42.608 1.00 92.31 206 ILE A C 1
ATOM 1694 O O . ILE A 1 206 ? 20.760 13.785 -43.507 1.00 92.31 206 ILE A O 1
ATOM 1698 N N . SER A 1 207 ? 21.367 13.268 -41.407 1.00 92.88 207 SER A N 1
ATOM 1699 C CA . SER A 1 207 ? 21.764 14.629 -41.040 1.00 92.88 207 SER A CA 1
ATOM 1700 C C . SER A 1 207 ? 22.987 15.106 -41.830 1.00 92.88 207 SER A C 1
ATOM 1702 O O . SER A 1 207 ? 22.986 16.222 -42.356 1.00 92.88 207 SER A O 1
ATOM 1704 N N . GLU A 1 208 ? 23.981 14.238 -42.013 1.00 93.81 208 GLU A N 1
ATOM 1705 C CA . GLU A 1 208 ? 25.174 14.526 -42.801 1.00 93.81 208 GLU A CA 1
ATOM 1706 C C . GLU A 1 208 ? 24.823 14.689 -44.283 1.00 93.81 208 GLU A C 1
ATOM 1708 O O . GLU A 1 208 ? 25.226 15.666 -44.924 1.00 93.81 208 GLU A O 1
ATOM 1713 N N . GLY A 1 209 ? 23.993 13.787 -44.814 1.00 91.25 209 GLY A N 1
ATOM 1714 C CA . GLY A 1 209 ? 23.486 13.860 -46.179 1.00 91.25 209 GLY A CA 1
ATOM 1715 C C . GLY A 1 209 ? 22.724 15.162 -46.448 1.00 91.25 209 GLY A C 1
ATOM 1716 O O . GLY A 1 209 ? 22.923 15.797 -47.488 1.00 91.25 209 GLY A O 1
ATOM 1717 N N . ALA A 1 210 ? 21.910 15.622 -45.493 1.00 91.25 210 ALA A N 1
ATOM 1718 C CA . ALA A 1 210 ? 21.204 16.897 -45.594 1.00 91.25 210 ALA A CA 1
ATOM 1719 C C . ALA A 1 210 ? 22.168 18.093 -45.669 1.00 91.25 210 ALA A C 1
ATOM 1721 O O . ALA A 1 210 ? 21.981 18.991 -46.496 1.00 91.25 210 ALA A O 1
ATOM 1722 N N . GLU A 1 211 ? 23.214 18.105 -44.841 1.00 93.62 211 GLU A N 1
ATOM 1723 C CA . GLU A 1 211 ? 24.249 19.142 -44.869 1.00 93.62 211 GLU A CA 1
ATOM 1724 C C . GLU A 1 211 ? 25.057 19.109 -46.173 1.00 93.62 211 GLU A C 1
ATOM 1726 O O . GLU A 1 211 ? 25.321 20.153 -46.777 1.00 93.62 211 GLU A O 1
ATOM 1731 N N . HIS A 1 212 ? 25.380 17.920 -46.682 1.00 91.56 212 HIS A N 1
ATOM 1732 C CA . HIS A 1 212 ? 26.071 17.764 -47.959 1.00 91.56 212 HIS A CA 1
ATOM 1733 C C . HIS A 1 212 ? 25.244 18.303 -49.141 1.00 91.56 212 HIS A C 1
ATOM 1735 O O . HIS A 1 212 ? 25.774 18.989 -50.023 1.00 91.56 212 HIS A O 1
ATOM 1741 N N . VAL A 1 213 ? 23.926 18.076 -49.152 1.00 92.69 213 VAL A N 1
ATOM 1742 C CA . VAL A 1 213 ? 23.017 18.650 -50.163 1.00 92.69 213 VAL A CA 1
ATOM 1743 C C . VAL A 1 213 ? 22.972 20.177 -50.076 1.00 92.69 213 VAL A C 1
ATOM 1745 O O . VAL A 1 213 ? 22.996 20.849 -51.112 1.00 92.69 213 VAL A O 1
ATOM 1748 N N . LYS A 1 214 ? 22.936 20.746 -48.863 1.00 89.81 214 LYS A N 1
ATOM 1749 C CA . LYS A 1 214 ? 22.951 22.206 -48.665 1.00 89.81 214 LYS A CA 1
ATOM 1750 C C . LYS A 1 214 ? 24.242 22.847 -49.180 1.00 89.81 214 LYS A C 1
ATOM 1752 O O . LYS A 1 214 ? 24.171 2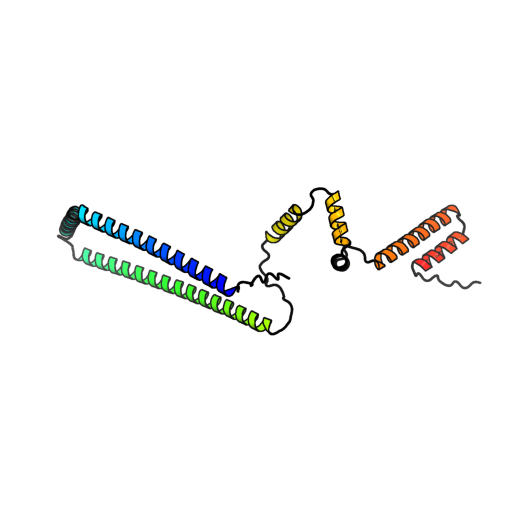3.908 -49.802 1.00 89.81 214 LYS A O 1
ATOM 1757 N N . ARG A 1 215 ? 25.395 22.210 -48.940 1.00 92.25 215 ARG A N 1
ATOM 1758 C CA . ARG A 1 215 ? 26.716 22.699 -49.376 1.00 92.25 215 ARG A CA 1
ATOM 1759 C C . ARG A 1 215 ? 26.922 22.559 -50.883 1.00 92.25 215 ARG A C 1
ATOM 1761 O O . ARG A 1 215 ? 27.290 23.529 -51.532 1.00 92.25 215 ARG A O 1
ATOM 1768 N N . SER A 1 216 ? 26.654 21.378 -51.442 1.00 89.56 216 SER A N 1
ATOM 1769 C CA . SER A 1 216 ? 26.896 21.088 -52.865 1.00 89.56 216 SER A CA 1
ATOM 1770 C C . SER A 1 216 ? 25.933 21.811 -53.813 1.00 89.56 216 SER A C 1
ATOM 1772 O O . SER A 1 216 ? 26.302 22.095 -54.949 1.00 89.56 216 SER A O 1
ATOM 1774 N N . ARG A 1 217 ? 24.690 22.085 -53.378 1.00 84.19 217 ARG A N 1
ATOM 1775 C CA . ARG A 1 217 ? 23.609 22.729 -54.162 1.00 84.19 217 ARG A CA 1
ATOM 1776 C C . ARG A 1 217 ? 23.300 22.076 -55.523 1.00 84.19 217 ARG A C 1
ATOM 1778 O O . ARG A 1 217 ? 22.551 22.641 -56.318 1.00 84.19 217 ARG A O 1
ATOM 1785 N N . SER A 1 218 ? 23.818 20.876 -55.783 1.00 90.50 218 SER A N 1
ATOM 1786 C CA . SER A 1 218 ? 23.626 20.156 -57.042 1.00 90.50 218 SER A CA 1
ATOM 1787 C C . SER A 1 218 ? 22.251 19.486 -57.106 1.00 90.50 218 SER A C 1
ATOM 1789 O O . SER A 1 218 ? 21.717 18.992 -56.109 1.00 90.50 218 SER A O 1
ATOM 1791 N N . LYS A 1 219 ? 21.665 19.438 -58.308 1.00 88.50 219 LYS A N 1
ATOM 1792 C CA . LYS A 1 219 ? 20.402 18.722 -58.556 1.00 88.50 219 LYS A CA 1
ATOM 1793 C C . LYS A 1 219 ? 20.564 17.212 -58.343 1.00 88.50 219 LYS A C 1
ATOM 1795 O O . LYS A 1 219 ? 19.656 16.579 -57.812 1.00 88.50 219 LYS A O 1
ATOM 1800 N N . ASN A 1 220 ? 21.732 16.661 -58.680 1.00 88.69 220 ASN A N 1
ATOM 1801 C CA . ASN A 1 220 ? 22.008 15.226 -58.578 1.00 88.69 220 ASN A CA 1
ATOM 1802 C C . ASN A 1 220 ? 22.154 14.775 -57.120 1.00 88.69 220 ASN A C 1
ATOM 1804 O O . ASN A 1 220 ? 21.561 13.773 -56.731 1.00 88.69 220 ASN A O 1
ATOM 1808 N N . THR A 1 221 ? 22.868 15.542 -56.287 1.00 88.62 221 THR A N 1
ATOM 1809 C CA . THR A 1 221 ? 23.013 15.233 -54.852 1.00 88.62 221 THR A CA 1
ATOM 1810 C C . THR A 1 221 ? 21.674 15.337 -54.126 1.00 88.62 221 THR A C 1
ATOM 1812 O O . THR A 1 221 ? 21.353 14.497 -53.288 1.00 88.62 221 THR A O 1
ATOM 1815 N N . ARG A 1 222 ? 20.835 16.313 -54.503 1.00 88.75 222 ARG A N 1
ATOM 1816 C CA . ARG A 1 222 ? 19.471 16.448 -53.977 1.00 88.75 222 ARG A CA 1
ATOM 1817 C C . ARG A 1 222 ? 18.572 15.272 -54.369 1.00 88.75 222 ARG A C 1
ATOM 1819 O O . ARG A 1 222 ? 17.830 14.784 -53.520 1.00 88.75 222 ARG A O 1
ATOM 1826 N N . ALA A 1 223 ? 18.639 14.811 -55.618 1.00 89.00 223 ALA A N 1
ATOM 1827 C CA . ALA A 1 223 ? 17.879 13.648 -56.078 1.00 89.00 223 ALA A CA 1
ATOM 1828 C C . ALA A 1 223 ? 18.328 12.356 -55.371 1.00 89.00 223 ALA A C 1
ATOM 1830 O O . ALA A 1 223 ? 17.482 11.606 -54.886 1.00 89.00 223 ALA A O 1
ATOM 1831 N N . ALA A 1 224 ? 19.642 12.146 -55.231 1.00 89.12 224 ALA A N 1
ATOM 1832 C CA . ALA A 1 224 ? 20.210 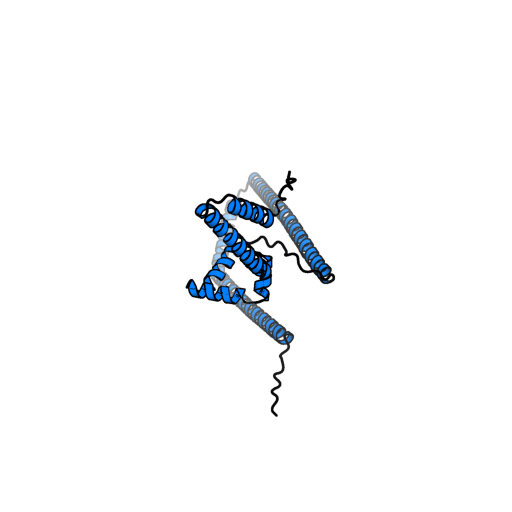11.003 -54.514 1.00 89.12 224 ALA A CA 1
ATOM 1833 C C . ALA A 1 224 ? 19.784 10.975 -53.036 1.00 89.12 224 ALA A C 1
ATOM 1835 O O . ALA A 1 224 ? 19.300 9.955 -52.550 1.00 89.12 224 ALA A O 1
ATOM 1836 N N . TYR A 1 225 ? 19.870 12.112 -52.339 1.00 90.38 225 TYR A N 1
ATOM 1837 C CA . TYR A 1 225 ? 19.404 12.226 -50.955 1.00 90.38 225 TYR A CA 1
ATOM 1838 C C . TYR A 1 225 ? 17.890 12.017 -50.825 1.00 90.38 225 TYR A C 1
ATOM 1840 O O . TYR A 1 225 ? 17.439 11.374 -49.882 1.00 90.38 225 TYR A O 1
ATOM 1848 N N . SER A 1 226 ? 17.088 12.512 -51.776 1.00 88.00 226 SER A N 1
ATOM 1849 C CA . SER A 1 226 ? 15.640 12.266 -51.781 1.00 88.00 226 SER A CA 1
ATOM 1850 C C . SER A 1 226 ? 15.326 10.776 -51.925 1.00 88.00 226 SER A C 1
ATOM 1852 O O . SER A 1 226 ? 14.487 10.264 -51.190 1.00 88.00 226 SER A O 1
ATOM 1854 N N . ALA A 1 227 ? 16.016 10.063 -52.821 1.00 89.06 227 ALA A N 1
ATOM 1855 C CA . ALA A 1 227 ? 15.858 8.619 -52.984 1.00 89.06 227 ALA A CA 1
ATOM 1856 C C . ALA A 1 227 ? 16.274 7.848 -51.718 1.00 89.06 227 ALA A C 1
ATOM 1858 O O . ALA A 1 227 ? 15.520 6.998 -51.249 1.00 89.06 227 ALA A O 1
ATOM 1859 N N . PHE A 1 228 ? 17.419 8.199 -51.122 1.00 88.81 228 PHE A N 1
ATOM 1860 C CA . PHE A 1 228 ? 17.880 7.637 -49.848 1.00 88.81 228 PHE A CA 1
ATOM 1861 C C . PHE A 1 228 ? 16.877 7.877 -48.713 1.00 88.81 228 PHE A C 1
ATOM 1863 O O . PHE A 1 228 ? 16.517 6.948 -47.996 1.00 88.81 228 PHE A O 1
ATOM 1870 N N . LYS A 1 229 ? 16.357 9.103 -48.589 1.00 89.25 229 LYS A N 1
ATOM 1871 C CA . LYS A 1 229 ? 15.330 9.456 -47.605 1.00 89.25 229 LYS A CA 1
ATOM 1872 C C . LYS A 1 229 ? 14.079 8.594 -47.780 1.00 89.25 229 LYS A C 1
ATOM 1874 O O . LYS A 1 229 ? 13.569 8.055 -46.804 1.00 89.25 229 LYS A O 1
ATOM 1879 N N . HIS A 1 230 ? 13.578 8.456 -49.005 1.00 88.69 230 HIS A N 1
ATOM 1880 C CA . HIS A 1 230 ? 12.402 7.628 -49.262 1.00 88.69 230 HIS A CA 1
ATOM 1881 C C . HIS A 1 230 ? 12.652 6.155 -48.913 1.00 88.69 230 HIS A C 1
ATOM 1883 O O . HIS A 1 230 ? 11.800 5.547 -48.272 1.00 88.69 230 HIS A O 1
ATOM 1889 N N . LEU A 1 231 ? 13.835 5.617 -49.228 1.00 87.56 231 LEU A N 1
ATOM 1890 C CA . LEU A 1 231 ? 14.234 4.260 -48.847 1.00 87.56 231 LEU A CA 1
ATOM 1891 C C . LEU A 1 231 ? 14.277 4.075 -47.320 1.00 87.56 231 LEU A C 1
ATOM 1893 O O . LEU A 1 231 ? 13.690 3.128 -46.804 1.00 87.56 231 LEU A O 1
ATOM 1897 N N . ALA A 1 232 ? 14.915 4.998 -46.597 1.00 86.25 232 ALA A N 1
ATOM 1898 C CA . ALA A 1 232 ? 15.071 4.930 -45.144 1.00 86.25 232 ALA A CA 1
ATOM 1899 C C . ALA A 1 232 ? 13.734 5.003 -44.382 1.00 86.25 232 ALA A C 1
ATOM 1901 O O . ALA A 1 232 ? 13.593 4.392 -43.326 1.00 86.25 232 ALA A O 1
ATOM 1902 N N . PHE A 1 233 ? 12.742 5.723 -44.920 1.00 88.00 233 PHE A N 1
ATOM 1903 C CA . PHE A 1 233 ? 11.404 5.846 -44.326 1.00 88.00 233 PHE A CA 1
ATOM 1904 C C . PHE A 1 233 ? 10.357 4.907 -44.949 1.00 88.00 233 PHE A C 1
ATOM 1906 O O . PHE A 1 233 ? 9.172 5.037 -44.643 1.00 88.00 233 PHE A O 1
ATOM 1913 N N . GLY A 1 234 ? 10.760 3.984 -45.831 1.00 84.31 234 GLY A N 1
ATOM 1914 C CA . GLY A 1 234 ? 9.844 3.039 -46.482 1.00 84.31 234 GLY A CA 1
ATOM 1915 C C . GLY A 1 234 ? 8.797 3.701 -47.388 1.00 84.31 234 GLY A C 1
ATOM 1916 O O . GLY A 1 234 ? 7.714 3.157 -47.593 1.00 84.31 234 GLY A O 1
ATOM 1917 N N . GLN A 1 235 ? 9.087 4.892 -47.915 1.00 83.06 235 GLN A N 1
ATOM 1918 C CA . GLN A 1 235 ? 8.218 5.589 -48.857 1.00 83.06 235 GLN A CA 1
ATOM 1919 C C . GLN A 1 235 ? 8.509 5.116 -50.283 1.00 83.06 235 GLN A C 1
ATOM 1921 O O . GLN A 1 235 ? 9.651 5.120 -50.739 1.00 83.06 235 GLN A O 1
ATOM 1926 N N . ASN A 1 236 ? 7.463 4.740 -51.016 1.00 70.81 236 ASN A N 1
ATOM 1927 C CA . ASN A 1 236 ? 7.601 4.316 -52.406 1.00 70.81 236 ASN A CA 1
ATOM 1928 C C . ASN A 1 236 ? 7.985 5.509 -53.293 1.00 70.81 236 ASN A C 1
ATOM 1930 O O . ASN A 1 236 ? 7.229 6.474 -53.408 1.00 70.81 236 ASN A O 1
ATOM 1934 N N . VAL A 1 237 ? 9.139 5.432 -53.960 1.00 63.91 237 VAL A N 1
ATOM 1935 C CA . VAL A 1 237 ? 9.508 6.392 -55.007 1.00 63.91 237 VAL A CA 1
ATOM 1936 C C . VAL A 1 237 ? 8.663 6.077 -56.241 1.00 63.91 237 VAL A C 1
ATOM 1938 O O . VAL A 1 237 ? 8.731 4.970 -56.781 1.00 63.91 237 VAL A O 1
ATOM 1941 N N . ALA A 1 238 ? 7.835 7.025 -56.679 1.00 66.06 238 ALA A N 1
ATOM 1942 C CA . ALA A 1 238 ? 7.032 6.853 -57.884 1.00 66.06 238 ALA A CA 1
ATOM 1943 C C . ALA A 1 238 ? 7.953 6.594 -59.090 1.00 66.06 238 ALA A C 1
ATOM 1945 O O . ALA A 1 238 ? 8.841 7.393 -59.384 1.00 66.06 238 ALA A O 1
ATOM 1946 N N . LYS A 1 239 ? 7.744 5.472 -59.792 1.00 64.69 239 LYS A N 1
ATOM 1947 C CA . LYS A 1 239 ? 8.465 5.153 -61.031 1.00 64.69 239 LYS A CA 1
ATOM 1948 C C . LYS A 1 239 ? 7.992 6.107 -62.126 1.00 64.69 239 LYS A C 1
ATOM 1950 O O . LYS A 1 239 ? 6.952 5.876 -62.737 1.00 64.69 239 LYS A O 1
ATOM 1955 N N . THR A 1 240 ? 8.724 7.183 -62.382 1.00 62.09 240 THR A N 1
ATOM 1956 C CA . THR A 1 240 ? 8.495 7.985 -63.585 1.00 62.09 240 THR A CA 1
ATOM 1957 C C . THR A 1 240 ? 9.127 7.278 -64.783 1.00 62.09 240 THR A C 1
ATOM 1959 O O . THR A 1 240 ? 10.292 6.884 -64.762 1.00 62.09 240 THR A O 1
ATOM 1962 N N . ARG A 1 241 ? 8.323 7.055 -65.827 1.00 49.84 241 ARG A N 1
ATOM 1963 C CA . ARG A 1 241 ? 8.749 6.433 -67.086 1.00 49.84 241 ARG A CA 1
ATOM 1964 C C . ARG A 1 241 ? 9.619 7.447 -67.838 1.00 49.84 241 ARG A C 1
ATOM 1966 O O . ARG A 1 241 ? 9.138 8.541 -68.129 1.00 49.84 241 ARG A O 1
ATOM 1973 N N . ALA A 1 242 ? 10.881 7.108 -68.097 1.00 54.84 242 ALA A N 1
ATOM 1974 C CA . ALA A 1 242 ? 11.754 7.923 -68.939 1.00 54.84 242 ALA A CA 1
ATOM 1975 C C . ALA A 1 242 ? 11.123 8.052 -70.339 1.00 54.84 242 ALA A C 1
ATOM 1977 O O . ALA A 1 242 ? 10.657 7.049 -70.886 1.00 54.84 242 ALA A O 1
ATOM 1978 N N . LYS A 1 243 ? 11.039 9.283 -70.852 1.00 41.25 243 LYS A N 1
ATOM 1979 C CA . LYS A 1 243 ? 10.683 9.580 -72.244 1.00 41.25 243 LYS A CA 1
ATOM 1980 C C . LYS A 1 243 ? 11.951 9.657 -73.073 1.00 41.25 243 LYS A C 1
ATOM 1982 O O . LYS A 1 243 ? 12.932 10.217 -72.535 1.00 41.25 243 LYS A O 1
#